Protein AF-A0A7C4HIZ5-F1 (afdb_monomer_lite)

Structure (mmCIF, N/CA/C/O backbone):
data_AF-A0A7C4HIZ5-F1
#
_entry.id   AF-A0A7C4HIZ5-F1
#
loop_
_atom_site.group_PDB
_atom_site.id
_atom_sit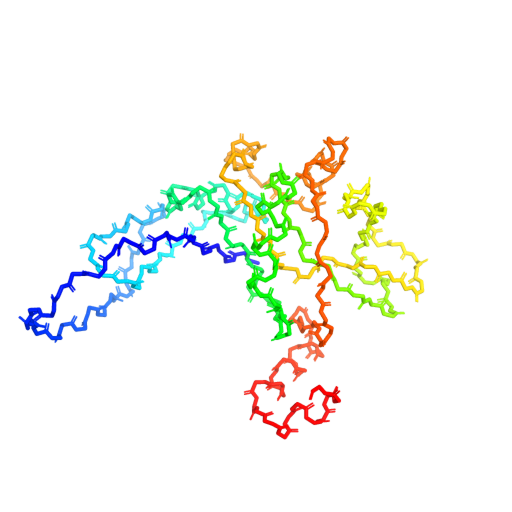e.type_symbol
_atom_site.label_atom_id
_atom_site.label_alt_id
_atom_site.label_comp_id
_atom_site.label_asym_id
_atom_site.label_entity_id
_atom_site.label_seq_id
_atom_site.pdbx_PDB_ins_code
_atom_site.Cartn_x
_atom_site.Cartn_y
_atom_site.Cartn_z
_atom_site.occupancy
_atom_site.B_iso_or_equiv
_atom_site.auth_seq_id
_atom_site.auth_comp_id
_atom_site.auth_asym_id
_atom_site.auth_atom_id
_atom_site.pdbx_PDB_model_num
ATOM 1 N N . MET A 1 1 ? -3.623 10.819 -6.300 1.00 47.03 1 MET A N 1
ATOM 2 C CA . MET A 1 1 ? -5.052 10.409 -6.350 1.00 47.03 1 MET A CA 1
ATOM 3 C C . MET A 1 1 ? -5.095 8.901 -6.139 1.00 47.03 1 MET A C 1
ATOM 5 O O . MET A 1 1 ? -4.314 8.228 -6.793 1.00 47.03 1 MET A O 1
ATOM 9 N N . ALA A 1 2 ? -5.915 8.366 -5.230 1.00 57.19 2 ALA A N 1
ATOM 10 C CA . ALA A 1 2 ? -6.005 6.917 -4.998 1.00 57.19 2 ALA A CA 1
ATOM 11 C C . ALA A 1 2 ? -7.229 6.327 -5.720 1.00 57.19 2 ALA A C 1
ATOM 13 O O . ALA A 1 2 ? -8.313 6.904 -5.679 1.00 57.19 2 ALA A O 1
ATOM 14 N N . VAL A 1 3 ? -7.057 5.180 -6.368 1.00 57.66 3 VAL A N 1
ATOM 15 C CA . VAL A 1 3 ? -8.125 4.357 -6.942 1.00 57.66 3 VAL A CA 1
ATOM 16 C C . VAL A 1 3 ? -8.394 3.205 -5.977 1.00 57.66 3 VAL A C 1
ATOM 18 O O . VAL A 1 3 ? -7.497 2.438 -5.642 1.00 57.66 3 VAL A O 1
ATOM 21 N N . ALA A 1 4 ? -9.634 3.059 -5.521 1.00 58.75 4 ALA A N 1
ATOM 22 C CA . ALA A 1 4 ? -10.037 1.948 -4.665 1.00 58.75 4 ALA A CA 1
ATOM 23 C C . ALA A 1 4 ? -10.965 1.002 -5.432 1.00 58.75 4 ALA A C 1
ATOM 25 O O . ALA A 1 4 ? -12.017 1.412 -5.921 1.00 58.75 4 ALA A O 1
ATOM 26 N N . LEU A 1 5 ? -10.582 -0.270 -5.512 1.00 59.88 5 LEU A N 1
ATOM 27 C CA . LEU A 1 5 ? -11.356 -1.347 -6.107 1.00 59.88 5 LEU A CA 1
ATOM 28 C C . LEU A 1 5 ? -11.908 -2.263 -5.007 1.00 59.88 5 LEU A C 1
ATOM 30 O O . LEU A 1 5 ? -11.174 -2.824 -4.189 1.00 59.88 5 LEU A O 1
ATOM 34 N N . ALA A 1 6 ? -13.227 -2.445 -4.999 1.00 60.00 6 ALA A N 1
ATOM 35 C CA . ALA A 1 6 ? -13.893 -3.358 -4.080 1.00 60.00 6 ALA A CA 1
ATOM 36 C C . ALA A 1 6 ? -13.726 -4.816 -4.542 1.00 60.00 6 ALA A C 1
ATOM 38 O O . ALA A 1 6 ? -14.132 -5.176 -5.647 1.00 60.00 6 ALA A O 1
ATOM 39 N N . LEU A 1 7 ? -13.174 -5.683 -3.685 1.00 57.25 7 LEU A N 1
ATOM 40 C CA . LEU A 1 7 ? -13.027 -7.107 -3.992 1.00 57.25 7 LEU A CA 1
ATOM 41 C C . LEU A 1 7 ? -14.309 -7.861 -3.611 1.00 57.25 7 LEU A C 1
ATOM 43 O O . LEU A 1 7 ? -14.514 -8.237 -2.456 1.00 57.25 7 LEU A O 1
ATOM 47 N N . ALA A 1 8 ? -15.189 -8.099 -4.583 1.00 49.41 8 ALA A N 1
ATOM 48 C CA . ALA A 1 8 ? -16.376 -8.928 -4.383 1.00 49.41 8 ALA A CA 1
ATOM 49 C C . ALA A 1 8 ? -16.047 -10.424 -4.538 1.00 49.41 8 ALA A C 1
ATOM 51 O O . ALA A 1 8 ? -15.333 -10.835 -5.453 1.00 49.41 8 ALA A O 1
ATOM 52 N N . ARG A 1 9 ? -16.614 -11.277 -3.674 1.00 43.22 9 ARG A N 1
ATOM 53 C CA . ARG A 1 9 ? -16.639 -12.728 -3.923 1.00 43.22 9 ARG A CA 1
ATOM 54 C C . ARG A 1 9 ? -17.641 -12.993 -5.047 1.00 43.22 9 ARG A C 1
ATOM 56 O O . ARG A 1 9 ? -18.800 -12.599 -4.916 1.00 43.22 9 ARG A O 1
ATOM 63 N N . ARG A 1 10 ? -17.237 -13.686 -6.119 1.00 38.16 10 ARG A N 1
ATOM 64 C CA . ARG A 1 10 ? -18.205 -14.224 -7.089 1.00 38.16 10 ARG A CA 1
ATOM 65 C C . ARG A 1 10 ? -19.180 -15.133 -6.333 1.00 38.16 10 ARG A C 1
ATOM 67 O O . ARG A 1 10 ? -18.756 -16.118 -5.731 1.00 38.16 10 ARG A O 1
ATOM 74 N N . ARG A 1 11 ? -20.473 -14.798 -6.339 1.00 36.00 11 ARG A N 1
ATOM 75 C CA . ARG A 1 11 ? -21.526 -15.778 -6.036 1.00 36.00 11 ARG A CA 1
ATOM 76 C C . ARG A 1 11 ? -21.577 -16.769 -7.207 1.00 36.00 11 ARG A C 1
ATOM 78 O O . ARG A 1 11 ? -21.273 -16.384 -8.334 1.00 36.00 11 ARG A O 1
ATOM 85 N N . GLY A 1 12 ? -21.848 -18.041 -6.909 1.00 35.19 12 GLY A N 1
ATOM 86 C CA . GLY A 1 12 ? -21.779 -19.155 -7.862 1.00 35.19 12 GLY A CA 1
ATOM 87 C C . GLY A 1 12 ? -22.501 -18.880 -9.184 1.00 35.19 12 GLY A C 1
ATOM 88 O O . GLY A 1 12 ? -23.487 -18.148 -9.222 1.00 35.19 12 GLY A O 1
ATOM 89 N N . ALA A 1 13 ? -21.964 -19.456 -10.261 1.00 32.41 13 ALA A N 1
ATOM 90 C CA . ALA A 1 13 ? -22.442 -19.281 -11.626 1.00 32.41 13 ALA A CA 1
ATOM 91 C C . ALA A 1 13 ? -23.943 -19.596 -11.755 1.00 32.41 13 ALA A C 1
ATOM 93 O O . ALA A 1 13 ? -24.379 -20.702 -11.439 1.00 32.41 13 ALA A O 1
ATOM 94 N N . VAL A 1 14 ? -24.712 -18.629 -12.254 1.00 35.84 14 VAL A N 1
ATOM 95 C CA . VAL A 1 14 ? -26.056 -18.856 -12.795 1.00 35.84 14 VAL A CA 1
ATOM 96 C C . VAL A 1 14 ? -25.898 -19.183 -14.283 1.00 35.84 14 VAL A C 1
ATOM 98 O O . VAL A 1 14 ? -25.113 -18.543 -14.983 1.00 35.84 14 VAL A O 1
ATOM 101 N N . ALA A 1 15 ? -26.588 -20.234 -14.732 1.00 29.98 15 ALA A N 1
ATOM 102 C CA . ALA A 1 15 ? -26.565 -20.761 -16.097 1.00 29.98 15 ALA A CA 1
ATOM 103 C C . ALA A 1 15 ? -26.972 -19.707 -17.156 1.00 29.98 15 ALA A C 1
ATOM 105 O O . ALA A 1 15 ? -27.705 -18.771 -16.831 1.00 29.98 15 ALA A O 1
ATOM 106 N N . PRO A 1 16 ? -26.532 -19.842 -18.425 1.00 34.16 16 PRO A N 1
ATOM 107 C CA . PRO A 1 16 ? -26.701 -18.796 -19.425 1.00 34.16 16 PRO A CA 1
ATOM 108 C C . PRO A 1 16 ? -28.144 -18.773 -19.947 1.00 34.16 16 PRO A C 1
ATOM 110 O O . PRO A 1 16 ? -28.568 -19.664 -20.679 1.00 34.16 16 PRO A O 1
ATOM 113 N N . GLY A 1 17 ? -28.895 -17.734 -19.582 1.00 29.11 17 GLY A N 1
ATOM 114 C CA . GLY A 1 17 ? -30.140 -17.338 -20.240 1.00 29.11 17 GLY A CA 1
ATOM 115 C C . GLY A 1 17 ? -29.882 -16.098 -21.090 1.00 29.11 17 GLY A C 1
ATOM 116 O O . GLY A 1 17 ? -29.389 -15.097 -20.578 1.00 29.11 17 GLY A O 1
ATOM 117 N N . GLY A 1 18 ? -30.153 -16.188 -22.393 1.00 34.91 18 GLY A N 1
ATOM 118 C CA . GLY A 1 18 ? -29.888 -15.127 -23.364 1.00 34.91 18 GLY A CA 1
ATOM 119 C C . GLY A 1 18 ? -30.609 -13.814 -23.048 1.00 34.91 18 GLY A C 1
ATOM 120 O O . GLY A 1 18 ? -31.773 -13.804 -22.660 1.00 34.91 18 GLY A O 1
ATOM 121 N N . GLY A 1 19 ? -29.912 -12.698 -23.259 1.00 27.56 19 GLY A N 1
ATOM 122 C CA . GLY A 1 19 ? -30.458 -11.357 -23.089 1.00 27.56 19 GLY A CA 1
ATOM 123 C C . GLY A 1 19 ? -29.526 -10.310 -23.686 1.00 27.56 19 GLY A C 1
ATOM 124 O O . GLY A 1 19 ? -28.325 -10.324 -23.457 1.00 27.56 19 GLY A O 1
ATOM 125 N N . THR A 1 20 ? -30.093 -9.450 -24.516 1.00 29.44 20 THR A N 1
ATOM 126 C CA . THR A 1 20 ? -29.465 -8.480 -25.419 1.00 29.44 20 THR A CA 1
ATOM 127 C C . THR A 1 20 ? -28.464 -7.513 -24.771 1.00 29.44 20 THR A C 1
ATOM 129 O O . THR A 1 20 ? -28.768 -6.849 -23.784 1.00 29.44 20 THR A O 1
ATOM 132 N N . SER A 1 21 ? -27.307 -7.366 -25.425 1.00 30.47 21 SER A N 1
ATOM 133 C CA . SER A 1 21 ? -26.274 -6.348 -25.191 1.00 30.47 21 SER A CA 1
ATOM 134 C C . SER A 1 21 ? -26.835 -4.926 -25.346 1.00 30.47 21 SER A C 1
ATOM 136 O O . SER A 1 21 ? -27.093 -4.463 -26.457 1.00 30.47 21 SER A O 1
ATOM 138 N N . GLY A 1 22 ? -27.015 -4.230 -24.223 1.00 26.77 22 GLY A N 1
ATOM 139 C CA . GLY A 1 22 ? -27.253 -2.790 -24.166 1.00 26.77 22 GLY A CA 1
ATOM 140 C C . GLY A 1 22 ? -26.050 -2.102 -23.527 1.00 26.77 22 GLY A C 1
ATOM 141 O O . GLY A 1 22 ? -25.892 -2.126 -22.311 1.00 26.77 22 GLY A O 1
ATOM 142 N N . ARG A 1 23 ? -25.178 -1.492 -24.338 1.00 28.52 23 ARG A N 1
ATOM 143 C CA . ARG A 1 23 ? -24.059 -0.667 -23.854 1.00 28.52 23 ARG A CA 1
ATOM 144 C C . ARG A 1 23 ? -24.620 0.604 -23.204 1.00 28.52 23 ARG A C 1
ATOM 146 O O . ARG A 1 23 ? -25.009 1.536 -23.904 1.00 28.52 23 ARG A O 1
ATOM 153 N N . ALA A 1 24 ? -24.647 0.661 -21.876 1.00 29.78 24 ALA A N 1
ATOM 154 C CA . ALA A 1 24 ? -24.943 1.891 -21.149 1.00 29.78 24 ALA A CA 1
ATOM 155 C C . ALA A 1 24 ? -23.695 2.790 -21.123 1.00 29.78 24 ALA A C 1
ATOM 157 O O . ALA A 1 24 ? -22.841 2.686 -20.248 1.00 29.78 24 ALA A O 1
ATOM 158 N N . THR A 1 25 ? -23.568 3.681 -22.105 1.00 28.09 25 THR A N 1
ATOM 159 C CA . THR A 1 25 ? -22.633 4.810 -22.031 1.00 28.09 25 THR A CA 1
ATOM 160 C C . THR A 1 25 ? -23.254 5.899 -21.159 1.00 28.09 25 THR A C 1
ATOM 162 O O . THR A 1 25 ? -24.161 6.604 -21.607 1.00 28.09 25 THR A O 1
ATOM 165 N N . ALA A 1 26 ? -22.793 6.055 -19.917 1.00 34.22 26 ALA A N 1
ATOM 166 C CA . ALA A 1 26 ? -23.163 7.207 -19.101 1.00 34.22 26 ALA A CA 1
ATOM 167 C C . ALA A 1 26 ? -22.501 8.470 -19.686 1.00 34.22 26 ALA A C 1
ATOM 169 O O . ALA A 1 26 ? -21.277 8.600 -19.688 1.00 34.22 26 ALA A O 1
ATOM 170 N N . ARG A 1 27 ? -23.308 9.392 -20.233 1.00 25.44 27 ARG A N 1
ATOM 171 C CA . ARG A 1 27 ? -22.841 10.713 -20.681 1.00 25.44 27 ARG A CA 1
ATOM 172 C C . ARG A 1 27 ? -22.456 11.567 -19.471 1.00 25.44 27 ARG A C 1
ATOM 174 O O . ARG A 1 27 ? -23.250 11.746 -18.553 1.00 25.44 27 ARG A O 1
ATOM 181 N N . LEU A 1 28 ? -21.255 12.138 -19.525 1.00 36.38 28 LEU A N 1
ATOM 182 C CA . LEU A 1 28 ? -20.744 13.141 -18.595 1.00 36.38 28 LEU A CA 1
ATOM 183 C C . LEU A 1 28 ? -21.366 14.509 -18.911 1.00 36.38 28 LEU A C 1
ATOM 185 O O . LEU A 1 28 ? -20.897 15.216 -19.798 1.00 36.38 28 LEU A O 1
ATOM 189 N N . ALA A 1 29 ? -22.414 14.892 -18.186 1.00 25.70 29 ALA A N 1
ATOM 190 C CA . ALA A 1 29 ? -22.822 16.290 -18.068 1.00 25.70 29 ALA A CA 1
ATOM 191 C C . ALA A 1 29 ? -23.492 16.517 -16.702 1.00 25.70 29 ALA A C 1
ATOM 193 O O . ALA A 1 29 ? -24.594 16.035 -16.462 1.00 25.70 29 ALA A O 1
ATOM 194 N N . GLY A 1 30 ? -22.814 17.248 -15.808 1.00 32.59 30 GLY A N 1
ATOM 195 C CA . GLY A 1 30 ? -23.428 17.823 -14.602 1.00 32.59 30 GLY A CA 1
ATOM 196 C C . GLY A 1 30 ? -23.543 16.919 -13.367 1.00 32.59 30 GLY A C 1
ATOM 197 O O . GLY A 1 30 ? -24.557 16.981 -12.673 1.00 32.59 30 GLY A O 1
ATOM 198 N N . ALA A 1 31 ? -22.532 16.100 -13.053 1.00 38.00 31 ALA A N 1
ATOM 199 C CA . ALA A 1 31 ? -22.524 15.343 -11.798 1.00 38.00 31 ALA A CA 1
ATOM 200 C C . ALA A 1 31 ? -22.497 16.297 -10.584 1.00 38.00 31 ALA A C 1
ATOM 202 O O . ALA A 1 31 ? -21.564 17.084 -10.425 1.00 38.00 31 ALA A O 1
ATOM 203 N N . LYS A 1 32 ? -23.529 16.234 -9.730 1.00 30.97 32 LYS A N 1
ATOM 204 C CA . LYS A 1 32 ? -23.528 16.911 -8.423 1.00 30.97 32 LYS A CA 1
ATOM 205 C C . LYS A 1 32 ? -22.396 16.340 -7.554 1.00 30.97 32 LYS A C 1
ATOM 207 O O . LYS A 1 32 ? -22.181 15.129 -7.600 1.00 30.97 32 LYS A O 1
ATOM 212 N N . PRO A 1 33 ? -21.712 17.160 -6.736 1.00 38.19 33 PRO A N 1
ATOM 213 C CA . PRO A 1 33 ? -20.734 16.655 -5.780 1.00 38.19 33 PRO A CA 1
ATOM 214 C C . PRO A 1 33 ? -21.422 15.705 -4.790 1.00 38.19 33 PRO A C 1
ATOM 216 O O . PRO A 1 33 ? -22.399 16.069 -4.137 1.00 38.19 33 PRO A O 1
ATOM 219 N N . GLY A 1 34 ? -20.927 14.472 -4.720 1.00 46.03 34 GLY A N 1
ATOM 220 C CA . GLY A 1 34 ? -21.432 13.419 -3.844 1.00 46.03 34 GLY A CA 1
ATOM 221 C C . GLY A 1 34 ? -21.022 12.026 -4.336 1.00 46.03 34 GLY A C 1
ATOM 222 O O . GLY A 1 34 ? -20.712 11.864 -5.518 1.00 46.03 34 GLY A O 1
ATOM 223 N N . PRO A 1 35 ? -21.008 11.008 -3.459 1.00 46.38 35 PRO A N 1
ATOM 224 C CA . PRO A 1 35 ? -20.815 9.625 -3.880 1.00 46.38 35 PRO A CA 1
ATOM 225 C C . PRO A 1 35 ? -22.006 9.201 -4.751 1.00 46.38 35 PRO A C 1
ATOM 227 O O . PRO A 1 35 ? -23.121 9.028 -4.257 1.00 46.38 35 PRO A O 1
ATOM 230 N N . ALA A 1 36 ? -21.799 9.072 -6.062 1.00 48.25 36 ALA A N 1
ATOM 231 C CA . ALA A 1 36 ? -22.826 8.536 -6.946 1.00 48.25 36 ALA A CA 1
ATOM 232 C C . ALA A 1 36 ? -23.029 7.044 -6.628 1.00 48.25 36 ALA A C 1
ATOM 234 O O . ALA A 1 36 ? -22.080 6.255 -6.640 1.00 48.25 36 ALA A O 1
ATOM 235 N N . ALA A 1 37 ? -24.267 6.668 -6.301 1.00 46.41 37 ALA A N 1
ATOM 236 C CA . ALA A 1 37 ? -24.625 5.290 -5.991 1.00 46.41 37 ALA A CA 1
ATOM 237 C C . ALA A 1 37 ? -24.526 4.397 -7.237 1.00 46.41 37 ALA A C 1
ATOM 239 O O . ALA A 1 37 ? -24.871 4.799 -8.349 1.00 46.41 37 ALA A O 1
ATOM 240 N N . VAL A 1 38 ? -24.072 3.163 -7.025 1.00 45.47 38 VAL A N 1
ATOM 241 C CA . VAL A 1 38 ? -23.940 2.137 -8.062 1.00 45.47 38 VAL A CA 1
ATOM 242 C C . VAL A 1 38 ? -25.311 1.508 -8.317 1.00 45.47 38 VAL A C 1
ATOM 244 O O . VAL A 1 38 ? -25.907 0.954 -7.395 1.00 45.47 38 VAL A O 1
ATOM 247 N N . ALA A 1 39 ? -25.814 1.593 -9.552 1.00 38.22 39 ALA A N 1
ATOM 248 C CA . ALA A 1 39 ? -27.026 0.887 -9.972 1.00 38.22 39 ALA A CA 1
ATOM 249 C C . ALA A 1 39 ? -26.781 -0.634 -10.063 1.00 38.22 39 ALA A C 1
ATOM 251 O O . ALA A 1 39 ? -25.669 -1.078 -10.351 1.00 38.22 39 ALA A O 1
ATOM 252 N N . ASP A 1 40 ? -27.815 -1.433 -9.789 1.00 36.72 40 ASP A N 1
ATOM 253 C CA . ASP A 1 40 ? -27.717 -2.892 -9.690 1.00 36.72 40 ASP A CA 1
ATOM 254 C C . ASP A 1 40 ? -27.723 -3.561 -11.083 1.00 36.72 40 ASP A C 1
ATOM 256 O O . ASP A 1 40 ? -28.706 -3.460 -11.815 1.00 36.72 40 ASP A O 1
ATOM 260 N N . GLY A 1 41 ? -26.617 -4.227 -11.453 1.00 38.31 41 GLY A N 1
ATOM 261 C CA . GLY A 1 41 ? -26.488 -5.043 -12.673 1.00 38.31 41 GLY A CA 1
ATOM 262 C C . GLY A 1 41 ? -25.030 -5.369 -13.060 1.00 38.31 41 GLY A C 1
ATOM 263 O O . GLY A 1 41 ? -24.225 -4.458 -13.187 1.00 38.31 41 GLY A O 1
ATOM 264 N N . ASP A 1 42 ? -24.725 -6.667 -13.212 1.00 43.41 42 ASP A N 1
ATOM 265 C CA . ASP A 1 42 ? -23.517 -7.339 -13.756 1.00 43.41 42 ASP A CA 1
ATOM 266 C C . ASP A 1 42 ? -22.079 -6.919 -13.340 1.00 43.41 42 ASP A C 1
ATOM 268 O O . ASP A 1 42 ? -21.841 -5.962 -12.610 1.00 43.41 42 ASP A O 1
ATOM 272 N N . ALA A 1 43 ? -21.108 -7.777 -13.689 1.00 48.53 43 ALA A N 1
ATOM 273 C CA . ALA A 1 43 ? -19.801 -7.976 -13.038 1.00 48.53 43 ALA A CA 1
ATOM 274 C C . ALA A 1 43 ? -18.762 -6.833 -13.118 1.00 48.53 43 ALA A C 1
ATOM 276 O O . ALA A 1 43 ? -17.760 -6.912 -12.409 1.00 48.53 43 ALA A O 1
ATOM 277 N N . ASP A 1 44 ? -19.002 -5.774 -13.894 1.00 59.59 44 ASP A N 1
ATOM 278 C CA . ASP A 1 44 ? -18.113 -4.609 -14.014 1.00 59.59 44 ASP A CA 1
ATOM 279 C C . ASP A 1 44 ? -18.786 -3.359 -13.432 1.00 59.59 44 ASP A C 1
ATOM 281 O O . ASP A 1 44 ? -19.347 -2.517 -14.134 1.00 59.59 44 ASP A O 1
ATOM 285 N N . ARG A 1 45 ? -18.745 -3.243 -12.101 1.00 71.50 45 ARG A N 1
ATOM 286 C CA . ARG A 1 45 ? -19.245 -2.071 -11.371 1.00 71.50 45 ARG A CA 1
ATOM 287 C C . ARG A 1 45 ? -18.120 -1.052 -11.199 1.00 71.50 45 ARG A C 1
ATOM 289 O O . ARG A 1 45 ? -17.284 -1.206 -10.312 1.00 71.50 45 ARG A O 1
ATOM 296 N N . SER A 1 46 ? -18.115 0.004 -12.009 1.00 75.25 46 SER A N 1
ATOM 297 C CA . SER A 1 46 ? -17.241 1.168 -11.812 1.00 75.25 46 SER A CA 1
ATOM 298 C C . SER A 1 46 ? -18.032 2.349 -11.256 1.00 75.25 46 SER A C 1
ATOM 300 O O . SER A 1 46 ? -19.084 2.693 -11.795 1.00 75.25 46 SER A O 1
ATOM 302 N N . ALA A 1 47 ? -17.510 3.002 -10.221 1.00 81.12 47 ALA A N 1
ATOM 303 C CA . ALA A 1 47 ? -18.061 4.237 -9.675 1.00 81.12 47 ALA A CA 1
ATOM 304 C C . ALA A 1 47 ? -16.992 5.327 -9.683 1.00 81.12 47 ALA A C 1
ATOM 306 O O . ALA A 1 47 ? -15.818 5.047 -9.438 1.00 81.12 47 ALA A O 1
ATOM 307 N N . LEU A 1 48 ? -17.409 6.568 -9.926 1.00 83.38 48 LEU A N 1
ATOM 308 C CA . LEU A 1 48 ? -16.557 7.738 -9.765 1.00 83.38 48 LEU A CA 1
ATOM 309 C C . LEU A 1 48 ? -16.986 8.489 -8.505 1.00 83.38 48 LEU A C 1
ATOM 311 O O . LEU A 1 48 ? -18.148 8.869 -8.365 1.00 83.38 48 LEU A O 1
ATOM 315 N N . SER A 1 49 ? -16.032 8.714 -7.607 1.00 86.62 49 SER A N 1
ATOM 316 C CA . SER A 1 49 ? -16.209 9.531 -6.411 1.00 86.62 49 SER A CA 1
ATOM 317 C C . SER A 1 49 ? -15.350 10.779 -6.555 1.00 86.62 49 SER A C 1
ATOM 319 O O . SER A 1 49 ? -14.126 10.684 -6.564 1.00 86.62 49 SER A O 1
ATOM 321 N N . VAL A 1 50 ? -15.989 11.940 -6.695 1.00 88.69 50 VAL A N 1
ATOM 322 C CA . VAL A 1 50 ? -15.298 13.226 -6.845 1.00 88.69 50 VAL A CA 1
ATOM 323 C C . VAL A 1 50 ? -15.273 13.930 -5.497 1.00 88.69 50 VAL A C 1
ATOM 325 O O . VAL A 1 50 ? -16.325 14.266 -4.951 1.00 88.69 50 VAL A O 1
ATOM 328 N N . GLU A 1 51 ? -14.076 14.137 -4.957 1.00 86.38 51 GLU A N 1
ATOM 329 C CA . GLU A 1 51 ? -13.894 14.874 -3.708 1.00 86.38 51 GLU A CA 1
ATOM 330 C C . GLU A 1 51 ? -14.274 16.359 -3.898 1.00 86.38 51 GLU A C 1
ATOM 332 O O . GLU A 1 51 ? -13.947 16.948 -4.931 1.00 86.38 51 GLU A O 1
ATOM 337 N N . PRO A 1 52 ? -14.950 16.996 -2.923 1.00 89.25 52 PRO A N 1
ATOM 338 C CA . PRO A 1 52 ? -15.354 18.405 -3.024 1.00 89.25 52 PRO A CA 1
ATOM 339 C C . PRO A 1 52 ? -14.176 19.387 -2.892 1.00 89.25 52 PRO A C 1
ATOM 341 O O . PRO A 1 52 ? -14.281 20.549 -3.277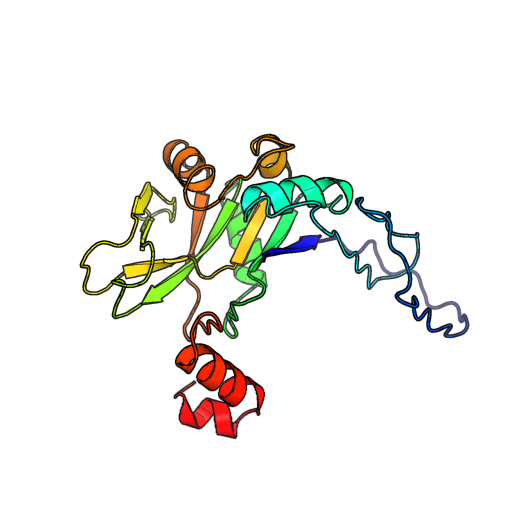 1.00 89.25 52 PRO A O 1
ATOM 344 N N . SER A 1 53 ? -13.068 18.926 -2.321 1.00 91.69 53 SER A N 1
ATOM 345 C CA . SER A 1 53 ? -11.790 19.618 -2.165 1.00 91.69 53 SER A CA 1
ATOM 346 C C . SER A 1 53 ? -10.689 18.556 -2.033 1.00 91.69 53 SER A C 1
ATOM 348 O O . SER A 1 53 ? -11.020 17.384 -1.875 1.00 91.69 53 SER A O 1
ATOM 350 N N . PRO A 1 54 ? -9.391 18.899 -2.096 1.00 91.19 54 PRO A N 1
ATOM 351 C CA . PRO A 1 54 ? -8.328 17.918 -1.877 1.00 91.19 54 PRO A CA 1
ATOM 352 C C . PRO A 1 54 ? -8.364 17.361 -0.440 1.00 91.19 54 PRO A C 1
ATOM 354 O O . PRO A 1 54 ? -7.890 18.012 0.491 1.00 91.19 54 PRO A O 1
ATOM 357 N N . LEU A 1 55 ? -8.910 16.155 -0.243 1.00 93.94 55 LEU A N 1
ATOM 358 C CA . LEU A 1 55 ? -9.023 15.512 1.073 1.00 93.94 55 LEU A CA 1
ATOM 359 C C . LEU A 1 55 ? -7.810 14.626 1.410 1.00 93.94 55 LEU A C 1
ATOM 361 O O . LEU A 1 55 ? -7.773 13.995 2.466 1.00 93.94 55 LEU A O 1
ATOM 365 N N . GLY A 1 56 ? -6.795 14.583 0.549 1.00 91.44 56 GLY A N 1
ATOM 366 C CA . GLY A 1 56 ? -5.612 13.744 0.743 1.00 91.44 56 GLY A CA 1
ATOM 367 C C . GLY A 1 56 ? -5.890 12.251 0.531 1.00 91.44 56 GLY A C 1
ATOM 368 O O . GLY A 1 56 ? -7.017 11.829 0.277 1.00 91.44 56 GLY A O 1
ATOM 369 N N . THR A 1 57 ? -4.841 11.430 0.617 1.00 91.69 57 THR A N 1
ATOM 370 C CA . THR A 1 57 ? -4.902 9.988 0.302 1.00 91.69 57 THR A CA 1
ATOM 371 C C . THR A 1 57 ? -5.864 9.220 1.211 1.00 91.69 57 THR A C 1
ATOM 373 O O . THR A 1 57 ? -6.581 8.335 0.747 1.00 91.69 57 THR A O 1
ATOM 376 N N . GLY A 1 58 ? -5.930 9.580 2.494 1.00 93.81 58 GLY A N 1
ATOM 377 C CA . GLY A 1 58 ? -6.834 8.965 3.463 1.00 93.81 58 GLY A CA 1
ATOM 378 C C . GLY A 1 58 ? -8.238 9.552 3.398 1.00 93.81 58 GLY A C 1
ATOM 379 O O . GLY A 1 58 ? -9.216 8.805 3.380 1.00 93.81 58 GLY A O 1
ATOM 380 N N . GLY A 1 59 ? -8.353 10.880 3.329 1.00 94.44 59 GLY A N 1
ATOM 381 C CA . GLY A 1 59 ? -9.653 11.550 3.331 1.00 94.44 59 GLY A CA 1
ATOM 382 C C . GLY A 1 59 ? -10.465 11.241 2.074 1.00 94.44 59 GLY A C 1
ATOM 383 O O . GLY A 1 59 ? -11.660 10.969 2.182 1.00 94.44 59 GLY A O 1
ATOM 384 N N . GLY A 1 60 ? -9.816 11.162 0.907 1.00 92.62 60 GLY A N 1
ATOM 385 C CA . GLY A 1 60 ? -10.443 10.718 -0.339 1.00 92.62 60 GLY A CA 1
ATOM 386 C C . GLY A 1 60 ? -10.961 9.282 -0.265 1.00 92.62 60 GLY A C 1
ATOM 387 O O . GLY A 1 60 ? -12.104 8.999 -0.630 1.00 92.62 60 GLY A O 1
ATOM 388 N N . LEU A 1 61 ? -10.167 8.375 0.314 1.00 92.69 61 LEU A N 1
ATOM 389 C CA . LEU A 1 61 ? -10.572 6.989 0.541 1.00 92.69 61 LEU A CA 1
ATOM 390 C C . LEU A 1 61 ? -11.761 6.888 1.522 1.00 92.69 61 LEU A C 1
ATOM 392 O O . LEU A 1 61 ? -12.702 6.132 1.271 1.00 92.69 61 LEU A O 1
ATOM 396 N N . LYS A 1 62 ? -11.769 7.678 2.607 1.00 94.06 62 LYS A N 1
ATOM 397 C CA . LYS A 1 62 ? -12.910 7.767 3.539 1.00 94.06 62 LYS A CA 1
ATOM 398 C C . LYS A 1 62 ? -14.151 8.345 2.864 1.00 94.06 62 LYS A C 1
ATOM 400 O O . LYS A 1 62 ? -15.250 7.857 3.109 1.00 94.06 62 LYS A O 1
ATOM 405 N N . PHE A 1 63 ? -13.991 9.346 2.004 1.00 92.75 63 PHE A N 1
ATOM 406 C CA . PHE A 1 63 ? -15.090 9.935 1.243 1.00 92.75 63 PHE A CA 1
ATOM 407 C C . PHE A 1 63 ? -15.718 8.914 0.280 1.00 92.75 63 PHE A C 1
ATOM 409 O O . PHE A 1 63 ? -16.939 8.766 0.237 1.00 92.75 63 PHE A O 1
ATOM 416 N N . ALA A 1 64 ? -14.887 8.123 -0.403 1.00 90.88 64 ALA A N 1
ATOM 417 C CA . ALA A 1 64 ? -15.333 7.053 -1.294 1.00 90.88 64 ALA A CA 1
ATOM 418 C C . ALA A 1 64 ? -15.917 5.828 -0.560 1.00 90.88 64 ALA A C 1
ATOM 420 O O . ALA A 1 64 ? -16.546 4.978 -1.193 1.00 90.88 64 ALA A O 1
ATOM 421 N N . ALA A 1 65 ? -15.757 5.718 0.766 1.00 89.06 65 ALA A N 1
ATOM 422 C CA . ALA A 1 65 ? -16.176 4.554 1.553 1.00 89.06 65 ALA A CA 1
ATOM 423 C C . ALA A 1 65 ? -17.660 4.190 1.375 1.00 89.06 65 ALA A C 1
ATOM 425 O O . ALA A 1 65 ? -18.012 3.010 1.448 1.00 89.06 65 ALA A O 1
ATOM 426 N N . ALA A 1 66 ? -18.533 5.168 1.114 1.00 83.81 66 ALA A N 1
ATOM 427 C CA . ALA A 1 66 ? -19.955 4.931 0.855 1.00 83.81 66 ALA A CA 1
ATOM 428 C C . ALA A 1 66 ? -20.202 4.065 -0.399 1.00 83.81 66 ALA A C 1
ATOM 430 O O . ALA A 1 66 ? -21.182 3.325 -0.454 1.00 83.81 66 ALA A O 1
ATOM 431 N N . CYS A 1 67 ? -19.292 4.102 -1.375 1.00 84.88 67 CYS A N 1
ATOM 432 C CA . CYS A 1 67 ? -19.381 3.359 -2.634 1.00 84.88 67 CYS A CA 1
ATOM 433 C C . CYS A 1 67 ? -18.662 1.998 -2.599 1.00 84.88 67 CYS A C 1
ATOM 435 O O . CYS A 1 67 ? -18.689 1.273 -3.591 1.00 84.88 67 CYS A O 1
ATOM 437 N N . LEU A 1 68 ? -18.000 1.640 -1.492 1.00 85.06 68 LEU A N 1
ATOM 438 C CA . LEU A 1 68 ? -17.060 0.512 -1.420 1.00 85.06 68 LEU A CA 1
ATOM 439 C C . LEU A 1 68 ? -17.541 -0.603 -0.472 1.00 85.06 68 LEU A C 1
ATOM 441 O O . LEU A 1 68 ? -16.887 -0.858 0.537 1.00 85.06 68 LEU A O 1
ATOM 445 N N . PRO A 1 69 ? -18.674 -1.283 -0.717 1.00 83.62 69 PRO A N 1
ATOM 446 C CA . PRO A 1 69 ? -19.342 -2.133 0.281 1.00 83.62 69 PRO A CA 1
ATOM 447 C C . PRO A 1 69 ? -18.567 -3.399 0.690 1.00 83.62 69 PRO A C 1
ATOM 449 O O . PRO A 1 69 ? -18.967 -4.076 1.635 1.00 83.62 69 PRO A O 1
ATOM 452 N N . ALA A 1 70 ? -17.484 -3.748 -0.008 1.00 89.31 70 ALA A N 1
ATOM 453 C CA . ALA A 1 70 ? -16.689 -4.930 0.307 1.00 89.31 70 ALA A CA 1
ATOM 454 C C . ALA A 1 70 ? -15.980 -4.811 1.669 1.00 89.31 70 ALA A C 1
ATOM 456 O O . ALA A 1 70 ? -15.641 -3.717 2.123 1.00 89.31 70 ALA A O 1
ATOM 457 N N . ALA A 1 71 ? -15.757 -5.966 2.304 1.00 91.31 71 ALA A N 1
ATOM 458 C CA . ALA A 1 71 ? -15.013 -6.062 3.558 1.00 91.31 71 ALA A CA 1
ATOM 459 C C . ALA A 1 71 ? -13.517 -5.795 3.345 1.00 91.31 71 ALA A C 1
ATOM 461 O O . ALA A 1 71 ? -12.948 -4.988 4.061 1.00 91.31 71 ALA A O 1
ATOM 462 N N . THR A 1 72 ? -12.923 -6.392 2.309 1.00 93.88 72 THR A N 1
ATOM 463 C CA . THR A 1 72 ? -11.528 -6.156 1.916 1.00 93.88 72 THR A CA 1
ATOM 464 C C . THR A 1 72 ? -11.490 -5.362 0.611 1.00 93.88 72 THR A C 1
ATOM 466 O O . THR A 1 72 ? -12.203 -5.678 -0.348 1.00 93.88 72 THR A O 1
ATOM 469 N N . LEU A 1 73 ? -10.639 -4.344 0.561 1.00 94.44 73 LEU A N 1
ATOM 470 C CA . LEU A 1 73 ? -10.482 -3.421 -0.557 1.00 94.44 73 LEU A CA 1
ATOM 471 C C . LEU A 1 73 ? -9.061 -3.515 -1.106 1.00 94.44 73 LEU A C 1
ATOM 473 O O . LEU A 1 73 ? -8.104 -3.509 -0.335 1.00 94.44 73 LEU A O 1
ATOM 477 N N . LEU A 1 74 ? -8.928 -3.562 -2.430 1.00 94.88 74 LEU A N 1
ATOM 478 C CA . LEU A 1 74 ? -7.662 -3.277 -3.095 1.00 94.88 74 LEU A CA 1
ATOM 479 C C . LEU A 1 74 ? -7.611 -1.775 -3.348 1.00 94.88 74 LEU A C 1
ATOM 481 O O . LEU A 1 74 ? -8.418 -1.243 -4.103 1.00 94.88 74 LEU A O 1
ATOM 485 N N . VAL A 1 75 ? -6.673 -1.091 -2.719 1.00 94.56 75 VAL A N 1
ATOM 486 C CA . VAL A 1 75 ? -6.416 0.327 -2.952 1.00 94.56 75 VAL A CA 1
ATOM 487 C C . VAL A 1 75 ? -5.117 0.429 -3.740 1.00 94.56 75 VAL A C 1
ATOM 489 O O . VAL A 1 75 ? -4.134 -0.222 -3.394 1.00 94.56 75 VAL A O 1
ATOM 492 N N . VAL A 1 76 ? -5.112 1.216 -4.807 1.00 93.75 76 VAL A N 1
ATOM 493 C CA . VAL A 1 76 ? -3.925 1.497 -5.614 1.00 93.75 76 VAL A CA 1
ATOM 494 C C . VAL A 1 76 ? -3.791 2.997 -5.827 1.00 93.75 76 VAL A C 1
ATOM 496 O O . VAL A 1 76 ? -4.782 3.712 -5.956 1.00 93.75 76 VAL A O 1
ATOM 499 N N . ASN A 1 77 ? -2.571 3.500 -5.864 1.00 91.56 77 ASN A N 1
ATOM 500 C CA . ASN A 1 77 ? -2.305 4.855 -6.312 1.00 91.56 77 ASN A CA 1
ATOM 501 C C . ASN A 1 77 ? -2.625 4.960 -7.814 1.00 91.56 77 ASN A C 1
ATOM 503 O O . ASN A 1 77 ? -2.426 4.013 -8.570 1.00 91.56 77 ASN A O 1
ATOM 507 N N . GLY A 1 78 ? -3.161 6.100 -8.250 1.00 90.06 78 GLY A N 1
ATOM 508 C CA . GLY A 1 78 ? -3.533 6.326 -9.651 1.00 90.06 78 GLY A CA 1
ATOM 509 C C . GLY A 1 78 ? -2.356 6.676 -10.567 1.00 90.06 78 GLY A C 1
ATOM 510 O O . GLY A 1 78 ? -2.521 6.695 -11.780 1.00 90.06 78 GLY A O 1
ATOM 511 N N . ASP A 1 79 ? -1.196 6.968 -9.990 1.00 89.88 79 ASP A N 1
ATOM 512 C CA . ASP A 1 79 ? 0.042 7.413 -10.637 1.00 89.88 79 ASP A CA 1
ATOM 513 C C . ASP A 1 79 ? 1.191 6.397 -10.508 1.00 89.88 79 ASP A C 1
ATOM 515 O O . ASP A 1 79 ? 2.294 6.639 -10.998 1.00 89.88 79 ASP A O 1
ATOM 519 N N . THR A 1 80 ? 0.937 5.240 -9.894 1.00 90.00 80 THR A N 1
ATOM 520 C CA . THR A 1 80 ? 1.935 4.186 -9.693 1.00 90.00 80 THR A CA 1
ATOM 521 C C . THR A 1 80 ? 1.506 2.899 -10.396 1.00 90.00 80 THR A C 1
ATOM 523 O O . THR A 1 80 ? 0.352 2.481 -10.302 1.00 90.00 80 THR A O 1
ATOM 526 N N . LEU A 1 81 ? 2.445 2.227 -11.064 1.00 91.88 81 LEU A N 1
ATOM 527 C CA . LEU A 1 81 ? 2.239 0.924 -11.687 1.00 91.88 81 LEU A CA 1
ATOM 528 C C . LEU A 1 81 ? 3.260 -0.089 -11.158 1.00 91.88 81 LEU A C 1
ATOM 530 O O . LEU A 1 81 ? 4.471 0.091 -11.272 1.00 91.88 81 LEU A O 1
ATOM 534 N N . ALA A 1 82 ? 2.739 -1.190 -10.618 1.00 93.06 82 ALA A N 1
ATOM 535 C CA . ALA A 1 82 ? 3.499 -2.334 -10.123 1.00 93.06 82 ALA A CA 1
ATOM 536 C C . ALA A 1 82 ? 3.234 -3.567 -11.012 1.00 93.06 82 ALA A C 1
ATOM 538 O O . ALA A 1 82 ? 2.430 -4.432 -10.652 1.00 93.06 82 ALA A O 1
ATOM 539 N N . PRO A 1 83 ? 3.859 -3.666 -12.199 1.00 91.69 83 PRO A N 1
ATOM 540 C CA . PRO A 1 83 ? 3.515 -4.677 -13.199 1.00 91.69 83 PRO A CA 1
ATOM 541 C C . PRO A 1 83 ? 3.782 -6.118 -12.756 1.00 91.69 83 PRO A C 1
ATOM 543 O O . PRO A 1 83 ? 3.124 -7.037 -13.239 1.00 91.69 83 PRO A O 1
ATOM 546 N N . ARG A 1 84 ? 4.735 -6.328 -11.840 1.00 92.69 84 ARG A N 1
ATOM 547 C CA . ARG A 1 84 ? 5.086 -7.654 -11.306 1.00 92.69 84 ARG A CA 1
ATOM 548 C C . ARG A 1 84 ? 4.407 -7.957 -9.966 1.00 92.69 84 ARG A C 1
ATOM 550 O O . ARG A 1 84 ? 4.841 -8.832 -9.221 1.00 92.69 84 ARG A O 1
ATOM 557 N N . LEU A 1 85 ? 3.322 -7.251 -9.639 1.00 94.69 85 LEU A N 1
ATOM 558 C CA . LEU A 1 85 ? 2.535 -7.534 -8.444 1.00 94.69 85 LEU A CA 1
ATOM 559 C C . LEU A 1 85 ? 1.863 -8.914 -8.532 1.00 94.69 85 LEU A C 1
ATOM 561 O O . LEU A 1 85 ? 0.908 -9.123 -9.282 1.00 94.69 85 LEU A O 1
ATOM 565 N N . ALA A 1 86 ? 2.275 -9.832 -7.661 1.00 95.75 86 ALA A N 1
ATOM 566 C CA . ALA A 1 86 ? 1.601 -11.111 -7.464 1.00 95.75 86 ALA A CA 1
ATOM 567 C C . ALA A 1 86 ? 0.329 -10.948 -6.604 1.00 95.75 86 ALA A C 1
ATOM 569 O O . ALA A 1 86 ? 0.310 -11.297 -5.422 1.00 95.75 86 ALA A O 1
ATOM 570 N N . PHE A 1 87 ? -0.758 -10.428 -7.187 1.00 94.81 87 PHE A N 1
ATOM 571 C CA . PHE A 1 87 ? -1.996 -10.110 -6.453 1.00 94.81 87 PHE A CA 1
ATOM 572 C C . PHE A 1 87 ? -2.563 -11.289 -5.641 1.00 94.81 87 PHE A C 1
ATOM 574 O O . PHE A 1 87 ? -2.965 -11.115 -4.492 1.00 94.81 87 PHE A O 1
ATOM 581 N N . ALA A 1 88 ? -2.5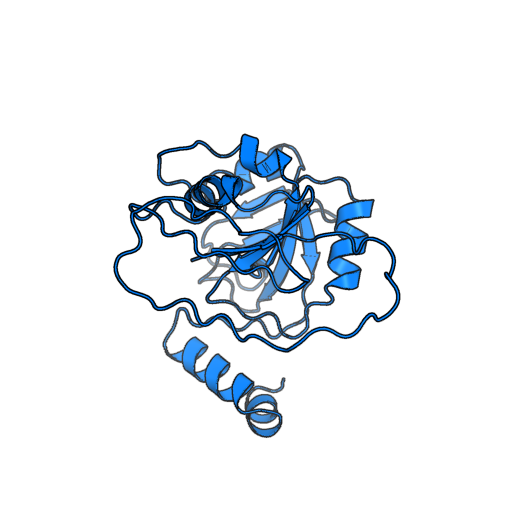68 -12.503 -6.202 1.00 95.94 88 ALA A N 1
ATOM 582 C CA . ALA A 1 88 ? -3.061 -13.686 -5.494 1.00 95.94 88 ALA A CA 1
ATOM 583 C C . ALA A 1 88 ? -2.245 -13.985 -4.222 1.00 95.94 88 ALA A C 1
ATOM 585 O O . ALA A 1 88 ? -2.820 -14.336 -3.190 1.00 95.94 88 ALA A O 1
ATOM 586 N N . ALA A 1 89 ? -0.924 -13.795 -4.279 1.00 97.31 89 ALA A N 1
ATOM 587 C CA . ALA A 1 89 ? -0.034 -13.969 -3.137 1.00 97.31 89 ALA A CA 1
ATOM 588 C C . ALA A 1 89 ? -0.217 -12.849 -2.103 1.00 97.31 89 ALA A C 1
ATOM 590 O O . ALA A 1 89 ? -0.303 -13.141 -0.912 1.00 97.31 89 ALA A O 1
ATOM 591 N N . LEU A 1 90 ? -0.372 -11.597 -2.549 1.00 97.44 90 LEU A N 1
ATOM 592 C CA . LEU A 1 90 ? -0.709 -10.465 -1.680 1.00 97.44 90 LEU A CA 1
ATOM 593 C C . LEU A 1 90 ? -2.015 -10.730 -0.911 1.00 97.44 90 LEU A C 1
ATOM 595 O O . LEU A 1 90 ? -2.067 -10.570 0.308 1.00 97.44 90 LEU A O 1
ATOM 599 N N . LEU A 1 91 ? -3.058 -11.201 -1.601 1.00 96.81 91 LEU A N 1
ATOM 600 C CA . LEU A 1 91 ? -4.348 -11.525 -0.990 1.00 96.81 91 LEU A CA 1
ATOM 601 C C . LEU A 1 91 ? -4.270 -12.697 -0.010 1.00 96.81 91 LEU A C 1
ATOM 603 O O . LEU A 1 91 ? -4.896 -12.648 1.051 1.00 96.81 91 LEU A O 1
ATOM 607 N N . ALA A 1 92 ? -3.514 -13.743 -0.348 1.00 97.00 92 ALA A N 1
ATOM 608 C CA . ALA A 1 92 ? -3.284 -14.867 0.551 1.00 97.00 92 ALA A CA 1
ATOM 609 C C . ALA A 1 92 ? -2.541 -14.422 1.822 1.00 97.00 92 ALA A C 1
ATOM 611 O O . ALA A 1 92 ? -2.978 -14.744 2.927 1.00 97.00 92 ALA A O 1
ATOM 612 N N . ALA A 1 93 ? -1.478 -13.626 1.672 1.00 96.94 93 ALA A N 1
ATOM 613 C CA . ALA A 1 93 ? -0.697 -13.093 2.783 1.00 96.94 93 ALA A CA 1
ATOM 614 C C . ALA A 1 93 ? -1.533 -12.181 3.694 1.00 96.94 93 ALA A C 1
ATOM 616 O O . ALA A 1 93 ? -1.493 -12.337 4.913 1.00 96.94 93 ALA A O 1
ATOM 617 N N . HIS A 1 94 ? -2.340 -11.284 3.118 1.00 97.50 94 HIS A N 1
ATOM 618 C CA . HIS A 1 94 ? -3.215 -10.388 3.878 1.00 97.50 94 HIS A CA 1
ATOM 619 C C . HIS A 1 94 ? -4.205 -11.164 4.756 1.00 97.50 94 HIS A C 1
ATOM 621 O O . HIS A 1 94 ? -4.298 -10.931 5.962 1.00 97.50 94 HIS A O 1
ATOM 627 N N . ARG A 1 95 ? -4.882 -12.160 4.171 1.00 95.50 95 ARG A N 1
ATOM 628 C CA . ARG A 1 95 ? -5.845 -13.006 4.891 1.00 95.50 95 ARG A CA 1
ATOM 629 C C . ARG A 1 95 ? -5.200 -13.843 5.992 1.00 95.50 95 ARG A C 1
ATOM 631 O O . ARG A 1 95 ? -5.826 -14.048 7.024 1.00 95.50 95 ARG A O 1
ATOM 638 N N . ALA A 1 96 ? -3.982 -14.332 5.771 1.00 95.38 96 ALA A N 1
ATOM 639 C CA . ALA A 1 96 ? -3.256 -15.118 6.763 1.00 95.38 96 ALA A CA 1
ATOM 640 C C . ALA A 1 96 ? -2.701 -14.257 7.913 1.00 95.38 96 ALA A C 1
ATOM 642 O O . ALA A 1 96 ? -2.624 -14.727 9.044 1.00 95.38 96 ALA A O 1
ATOM 643 N N . GLY A 1 97 ? -2.311 -13.008 7.632 1.00 91.31 97 GLY A N 1
ATOM 644 C CA . GLY A 1 97 ? -1.640 -12.128 8.593 1.00 91.31 97 GLY A CA 1
ATOM 645 C C . GLY A 1 97 ? -2.567 -11.392 9.565 1.00 91.31 97 GLY A C 1
ATOM 646 O O . GLY A 1 97 ? -2.105 -10.953 10.618 1.00 91.31 97 GLY A O 1
ATOM 647 N N . GLY A 1 98 ? -3.853 -11.234 9.226 1.00 91.88 98 GLY A N 1
ATOM 648 C CA . GLY A 1 98 ? -4.860 -10.613 10.100 1.00 91.88 98 GLY A CA 1
ATOM 649 C C . GLY A 1 98 ? -4.639 -9.123 10.401 1.00 91.88 98 GLY A C 1
ATOM 650 O O . GLY A 1 98 ? -5.245 -8.591 11.327 1.00 91.88 98 GLY A O 1
ATOM 651 N N . ALA A 1 99 ? -3.760 -8.450 9.655 1.00 96.44 99 ALA A N 1
ATOM 652 C CA . ALA A 1 99 ? -3.532 -7.012 9.770 1.00 96.44 99 ALA A CA 1
ATOM 653 C C . ALA A 1 99 ? -4.662 -6.226 9.086 1.00 96.44 99 ALA A C 1
ATOM 655 O O . ALA A 1 99 ? -5.164 -6.650 8.046 1.00 96.44 99 ALA A O 1
ATOM 656 N N . LEU A 1 100 ? -5.014 -5.045 9.609 1.00 97.06 100 LEU A N 1
ATOM 657 C CA . LEU A 1 100 ? -5.983 -4.151 8.952 1.00 97.06 100 LEU A CA 1
ATOM 658 C C . LEU A 1 100 ? -5.525 -3.681 7.565 1.00 97.06 100 LEU A C 1
ATOM 660 O O . LEU A 1 100 ? -6.357 -3.321 6.732 1.00 97.06 100 LEU A O 1
ATOM 664 N N . LEU A 1 101 ? -4.213 -3.660 7.328 1.00 97.62 101 LEU A N 1
ATOM 665 C CA . LEU A 1 101 ? -3.607 -3.251 6.070 1.00 97.62 101 LEU A CA 1
ATOM 666 C C . LEU A 1 101 ? -2.444 -4.185 5.714 1.00 97.62 101 LEU A C 1
ATOM 668 O O . LEU A 1 101 ? -1.575 -4.456 6.542 1.00 97.62 101 LEU A O 1
ATOM 672 N N . THR A 1 102 ? -2.373 -4.622 4.461 1.00 98.38 102 THR A N 1
ATOM 673 C CA . THR A 1 102 ? -1.140 -5.153 3.870 1.00 98.38 102 THR A CA 1
ATOM 674 C C . THR A 1 102 ? -0.663 -4.213 2.775 1.00 98.38 102 THR A C 1
ATOM 676 O O . THR A 1 102 ? -1.351 -4.002 1.779 1.00 98.38 102 THR A O 1
ATOM 679 N N . LEU A 1 103 ? 0.515 -3.639 2.995 1.00 96.75 103 LEU A N 1
ATOM 680 C CA . LEU A 1 103 ? 1.179 -2.639 2.177 1.00 96.75 103 LEU A CA 1
ATOM 681 C C . LEU A 1 103 ? 2.159 -3.311 1.212 1.00 96.75 103 LEU A C 1
ATOM 683 O O . LEU A 1 103 ? 3.089 -3.986 1.653 1.00 96.75 103 LEU A O 1
ATOM 687 N N . GLY A 1 104 ? 1.995 -3.085 -0.089 1.00 97.19 104 GLY A N 1
ATOM 688 C CA . GLY A 1 104 ? 3.020 -3.396 -1.078 1.00 97.19 104 GLY A CA 1
ATOM 689 C C . GLY A 1 104 ? 4.261 -2.535 -0.846 1.00 97.19 104 GLY A C 1
ATOM 690 O O . GLY A 1 104 ? 4.151 -1.313 -0.730 1.00 97.19 104 GLY A O 1
ATOM 691 N N . VAL A 1 105 ? 5.438 -3.157 -0.783 1.00 96.25 105 VAL A N 1
ATOM 692 C CA . VAL A 1 105 ? 6.718 -2.458 -0.626 1.00 96.25 105 VAL A CA 1
ATOM 693 C C . VAL A 1 105 ? 7.691 -2.840 -1.731 1.00 96.25 105 VAL A C 1
ATOM 695 O O . VAL A 1 105 ? 7.866 -4.021 -2.018 1.00 96.25 105 VAL A O 1
ATOM 698 N N . ALA A 1 106 ? 8.342 -1.855 -2.339 1.00 93.56 106 ALA A N 1
ATOM 699 C CA . ALA A 1 106 ? 9.325 -2.072 -3.399 1.00 93.56 106 ALA A CA 1
ATOM 700 C C . ALA A 1 106 ? 10.732 -1.694 -2.911 1.00 93.56 106 ALA A C 1
ATOM 702 O O . ALA A 1 106 ? 10.864 -0.720 -2.163 1.00 93.56 106 ALA A O 1
ATOM 703 N N . PRO A 1 107 ? 11.784 -2.436 -3.296 1.00 91.06 107 PRO A N 1
ATOM 704 C CA . PRO A 1 107 ? 13.150 -2.049 -2.982 1.00 91.06 107 PRO A CA 1
ATOM 705 C C . PRO A 1 107 ? 13.591 -0.908 -3.907 1.00 91.06 107 PRO A C 1
ATOM 707 O O . PRO A 1 107 ? 13.321 -0.943 -5.108 1.00 91.06 107 PRO A O 1
ATOM 710 N N . ILE A 1 108 ? 14.305 0.078 -3.370 1.00 82.81 108 ILE A N 1
ATOM 711 C CA . ILE A 1 108 ? 14.917 1.152 -4.156 1.00 82.81 108 ILE A CA 1
ATOM 712 C C . ILE A 1 108 ? 16.393 1.318 -3.794 1.00 82.81 108 ILE A C 1
ATOM 714 O O . ILE A 1 108 ? 16.777 1.213 -2.626 1.00 82.81 108 ILE A O 1
ATOM 718 N N . ALA A 1 109 ? 17.212 1.576 -4.816 1.00 71.62 109 ALA A N 1
ATOM 719 C CA . ALA A 1 109 ? 18.646 1.818 -4.677 1.00 71.62 109 ALA A CA 1
ATOM 720 C C . ALA A 1 109 ? 18.986 3.272 -4.300 1.00 71.62 109 ALA A C 1
ATOM 722 O O . ALA A 1 109 ? 20.090 3.528 -3.851 1.00 71.62 109 ALA A O 1
ATOM 723 N N . ASP A 1 110 ? 18.059 4.219 -4.457 1.00 69.00 110 ASP A N 1
ATOM 724 C CA . ASP A 1 110 ? 18.200 5.601 -3.983 1.00 69.00 110 ASP A CA 1
ATOM 725 C C . ASP A 1 110 ? 16.874 6.058 -3.364 1.00 69.00 110 ASP A C 1
ATOM 727 O O . ASP A 1 110 ? 15.907 6.383 -4.056 1.00 69.00 110 ASP A O 1
ATOM 731 N N . ALA A 1 111 ? 16.808 6.025 -2.033 1.00 60.62 111 ALA A N 1
ATOM 732 C CA . ALA A 1 111 ? 15.592 6.342 -1.296 1.00 60.62 111 ALA A CA 1
ATOM 733 C C . ALA A 1 111 ? 15.436 7.844 -1.010 1.00 60.62 111 ALA A C 1
ATOM 735 O O . ALA A 1 111 ? 14.420 8.231 -0.438 1.00 60.62 111 ALA A O 1
ATOM 736 N N . GLY A 1 112 ? 16.386 8.704 -1.407 1.00 61.69 112 GLY A N 1
ATOM 737 C CA . GLY A 1 112 ? 16.420 10.113 -0.987 1.00 61.69 112 GLY A CA 1
ATOM 738 C C . GLY A 1 112 ? 15.172 10.925 -1.361 1.00 61.69 112 GLY A C 1
ATOM 739 O O . GLY A 1 112 ? 14.869 11.944 -0.740 1.00 61.69 112 GLY A O 1
ATOM 740 N N . ARG A 1 113 ? 14.400 10.462 -2.352 1.00 64.75 113 ARG A N 1
ATOM 741 C CA . ARG A 1 113 ? 13.158 11.108 -2.805 1.00 64.75 113 ARG A CA 1
ATOM 742 C C . ARG A 1 113 ? 11.891 10.588 -2.123 1.00 64.75 113 ARG A C 1
ATOM 744 O O . ARG A 1 113 ? 10.869 11.271 -2.190 1.00 64.75 113 ARG A O 1
ATOM 751 N N . TYR A 1 114 ? 11.945 9.435 -1.459 1.00 71.50 114 TYR A N 1
ATOM 752 C CA . TYR A 1 114 ? 10.770 8.708 -0.977 1.00 71.50 114 TYR A CA 1
ATOM 753 C C . TYR A 1 114 ? 10.802 8.504 0.541 1.00 71.50 114 TYR A C 1
ATOM 755 O O . TYR A 1 114 ? 11.854 8.494 1.176 1.00 71.50 114 TYR A O 1
ATOM 763 N N . GLY A 1 115 ? 9.624 8.316 1.139 1.00 74.62 115 GLY A N 1
ATOM 764 C CA . GLY A 1 115 ? 9.536 7.780 2.495 1.00 74.62 115 GLY A CA 1
ATOM 765 C C . GLY A 1 115 ? 9.907 6.295 2.501 1.00 74.62 115 GLY A C 1
ATOM 766 O O . GLY A 1 115 ? 9.482 5.549 1.618 1.00 74.62 115 GLY A O 1
ATOM 767 N N . THR A 1 116 ? 10.687 5.863 3.491 1.00 86.62 116 THR A N 1
ATOM 768 C CA . THR A 1 116 ? 11.077 4.456 3.654 1.00 86.62 116 THR A CA 1
ATOM 769 C C . THR A 1 116 ? 10.173 3.731 4.644 1.00 86.62 116 THR A C 1
ATOM 771 O O . THR A 1 116 ? 9.637 4.324 5.582 1.00 86.62 116 THR A O 1
ATOM 774 N N . VAL A 1 117 ? 10.010 2.431 4.425 1.00 92.25 117 VAL A N 1
ATOM 775 C CA . VAL A 1 117 ? 9.220 1.514 5.241 1.00 92.25 117 VAL A CA 1
ATOM 776 C C . VAL A 1 117 ? 10.174 0.531 5.911 1.00 92.25 117 VAL A C 1
ATOM 778 O O . VAL A 1 117 ? 10.939 -0.161 5.241 1.00 92.25 117 VAL A O 1
ATOM 781 N N . GLU A 1 118 ? 10.126 0.453 7.235 1.00 93.12 118 GLU A N 1
ATOM 782 C CA . GLU A 1 118 ? 10.851 -0.545 8.024 1.00 93.12 118 GLU A CA 1
ATOM 783 C C . GLU A 1 118 ? 9.858 -1.604 8.518 1.00 93.12 118 GLU A C 1
ATOM 785 O O . GLU A 1 118 ? 8.731 -1.282 8.897 1.00 93.12 118 GLU A O 1
ATOM 790 N N . PHE A 1 119 ? 10.254 -2.876 8.498 1.00 96.06 119 PHE A N 1
ATOM 791 C CA . PHE A 1 119 ? 9.431 -3.984 8.978 1.00 96.06 119 PHE A CA 1
ATOM 792 C C . PHE A 1 119 ? 10.290 -5.081 9.612 1.00 96.06 119 PHE A C 1
ATOM 794 O O . PHE A 1 119 ? 11.473 -5.217 9.297 1.00 96.06 119 PHE A O 1
ATOM 801 N N . ASP A 1 120 ? 9.692 -5.853 10.515 1.00 95.44 120 ASP A N 1
ATOM 802 C CA . ASP A 1 120 ? 10.353 -6.948 11.225 1.00 95.44 120 ASP A CA 1
ATOM 803 C C . ASP A 1 120 ? 10.434 -8.250 10.399 1.00 95.44 120 ASP A C 1
ATOM 805 O O . ASP A 1 120 ? 9.984 -8.339 9.250 1.00 95.44 120 ASP A O 1
ATOM 809 N N . ALA A 1 121 ? 11.011 -9.297 10.995 1.00 94.81 121 ALA A N 1
ATOM 810 C CA . ALA A 1 121 ? 11.145 -10.611 10.365 1.00 94.81 121 ALA A CA 1
ATOM 811 C C . ALA A 1 121 ? 9.790 -11.280 10.050 1.00 94.81 121 ALA A C 1
ATOM 813 O O . ALA A 1 121 ? 9.710 -12.117 9.152 1.00 94.81 121 ALA A O 1
ATOM 814 N N . GLN A 1 122 ? 8.722 -10.893 10.751 1.00 94.25 122 GLN A N 1
ATOM 815 C CA . GLN A 1 122 ? 7.345 -11.346 10.543 1.00 94.25 122 GLN A CA 1
ATOM 816 C C . GLN A 1 122 ? 6.581 -10.448 9.558 1.00 94.25 122 GLN A C 1
ATOM 818 O O . GLN A 1 122 ? 5.371 -10.608 9.388 1.00 94.25 122 GLN A O 1
ATOM 823 N N . ARG A 1 123 ? 7.281 -9.528 8.879 1.00 96.31 123 ARG A N 1
ATOM 824 C CA . ARG A 1 123 ? 6.726 -8.556 7.933 1.00 96.31 123 ARG A CA 1
ATOM 825 C C . ARG A 1 123 ? 5.751 -7.569 8.566 1.00 96.31 123 ARG A C 1
ATOM 827 O O . ARG A 1 123 ? 4.960 -6.976 7.841 1.00 96.31 123 ARG A O 1
ATOM 834 N N . ARG A 1 124 ? 5.785 -7.334 9.876 1.00 97.38 124 ARG A N 1
ATOM 835 C CA . ARG A 1 124 ? 5.014 -6.242 10.484 1.00 97.38 124 ARG A CA 1
ATOM 836 C C . ARG A 1 124 ? 5.771 -4.946 10.298 1.00 97.38 124 ARG A C 1
ATOM 838 O O . ARG A 1 124 ? 6.957 -4.870 10.600 1.00 97.38 124 ARG A O 1
ATOM 845 N N . VAL A 1 125 ? 5.094 -3.934 9.770 1.00 96.88 125 VAL A N 1
ATOM 846 C CA . VAL A 1 125 ? 5.698 -2.615 9.576 1.00 96.88 125 VAL A CA 1
ATOM 847 C C . VAL A 1 125 ? 5.887 -1.957 10.933 1.00 96.88 125 VAL A C 1
ATOM 849 O O . VAL A 1 125 ? 4.934 -1.806 11.695 1.00 96.88 125 VAL A O 1
ATOM 852 N N . THR A 1 126 ? 7.125 -1.572 11.219 1.00 94.31 126 THR A N 1
ATOM 853 C CA . THR A 1 126 ? 7.553 -1.007 12.500 1.00 94.31 126 THR A CA 1
ATOM 854 C C . THR A 1 126 ? 7.724 0.505 12.431 1.00 94.31 126 THR A C 1
ATOM 856 O O . THR A 1 126 ? 7.532 1.185 13.438 1.00 94.31 126 THR A O 1
ATOM 859 N N . ALA A 1 127 ? 8.042 1.057 11.255 1.00 90.00 127 ALA A N 1
ATOM 860 C CA . ALA A 1 127 ? 8.160 2.497 11.066 1.00 90.00 127 ALA A CA 1
ATOM 861 C C . ALA A 1 127 ? 7.959 2.927 9.608 1.00 90.00 127 ALA A C 1
ATOM 863 O O . ALA A 1 127 ? 8.334 2.224 8.670 1.00 90.00 127 ALA A O 1
ATOM 864 N N . PHE A 1 128 ? 7.436 4.143 9.449 1.00 87.12 128 PHE A N 1
ATOM 865 C CA . PHE A 1 128 ? 7.532 4.934 8.226 1.00 87.12 128 PHE A CA 1
ATOM 866 C C . PHE A 1 128 ? 8.480 6.089 8.517 1.00 87.12 128 PHE A C 1
ATOM 868 O O . PHE A 1 128 ? 8.263 6.833 9.476 1.00 87.12 128 PHE A O 1
ATOM 875 N N . ARG A 1 129 ? 9.544 6.228 7.729 1.00 78.50 129 ARG A N 1
ATOM 876 C CA . ARG A 1 129 ? 10.483 7.343 7.858 1.00 78.50 129 ARG A CA 1
ATOM 877 C C . ARG A 1 129 ? 10.351 8.246 6.652 1.00 78.50 129 ARG A C 1
ATOM 879 O O . ARG A 1 129 ? 10.497 7.792 5.521 1.00 78.50 129 ARG A O 1
ATOM 886 N N . GLU A 1 130 ? 10.088 9.518 6.905 1.00 68.38 130 GLU A N 1
ATOM 887 C CA . GLU A 1 130 ? 10.118 10.542 5.867 1.00 68.38 130 GLU A CA 1
ATOM 888 C C . GLU A 1 130 ? 11.549 10.740 5.339 1.00 68.38 130 GLU A C 1
ATOM 890 O O . GLU A 1 130 ? 12.501 10.270 5.967 1.00 68.38 130 GLU A O 1
ATOM 895 N N . LYS A 1 131 ? 11.670 11.376 4.163 1.00 64.75 131 LYS A N 1
ATOM 896 C CA . LYS A 1 131 ? 12.886 11.532 3.343 1.00 64.75 131 LYS A CA 1
ATOM 897 C C . LYS A 1 131 ? 14.141 11.706 4.202 1.00 64.75 131 LYS A C 1
ATOM 899 O O . LYS A 1 131 ? 14.455 12.799 4.664 1.00 64.75 131 LYS A O 1
ATOM 904 N N . ALA A 1 132 ? 14.846 10.604 4.413 1.00 52.16 132 ALA A N 1
ATOM 905 C CA . ALA A 1 132 ? 16.140 10.585 5.067 1.00 52.16 132 ALA A CA 1
ATOM 906 C C . ALA A 1 132 ? 17.199 10.407 3.981 1.00 52.16 132 ALA A C 1
ATOM 908 O O . ALA A 1 132 ? 16.971 9.670 3.022 1.00 52.16 132 ALA A O 1
ATOM 909 N N . GLU A 1 133 ? 18.354 11.052 4.137 1.00 53.66 133 GLU A N 1
ATOM 910 C CA . GLU A 1 133 ? 19.535 10.796 3.310 1.00 53.66 133 GLU A CA 1
ATOM 911 C C . GLU A 1 133 ? 19.952 9.325 3.490 1.00 53.66 133 GLU A C 1
ATOM 913 O O . GLU A 1 133 ? 20.660 8.964 4.429 1.00 53.66 133 GLU A O 1
ATOM 918 N N . ARG A 1 134 ? 19.407 8.426 2.666 1.00 54.66 134 ARG A N 1
ATOM 919 C CA . ARG A 1 134 ? 19.602 6.974 2.762 1.00 54.66 134 ARG A CA 1
ATOM 920 C C . ARG A 1 134 ? 19.897 6.407 1.381 1.00 54.66 134 ARG A C 1
ATOM 922 O O . ARG A 1 134 ? 19.244 6.740 0.398 1.00 54.66 134 ARG A O 1
ATOM 929 N N . THR A 1 135 ? 20.855 5.490 1.359 1.00 61.47 135 THR A N 1
ATOM 930 C CA . THR A 1 135 ? 21.469 4.889 0.171 1.00 61.47 135 THR A CA 1
ATOM 931 C C . THR A 1 135 ? 20.761 3.636 -0.354 1.00 61.47 135 THR A C 1
ATOM 933 O O . THR A 1 135 ? 21.180 3.124 -1.377 1.00 61.47 135 THR A O 1
ATOM 936 N N . ALA A 1 136 ? 19.738 3.110 0.336 1.00 74.50 136 ALA A N 1
ATOM 937 C CA . ALA A 1 136 ? 18.841 2.041 -0.128 1.00 74.50 136 ALA A CA 1
ATOM 938 C C . ALA A 1 136 ? 17.711 1.814 0.894 1.00 74.50 136 ALA A C 1
ATOM 940 O O . ALA A 1 136 ? 17.877 2.095 2.085 1.00 74.50 136 ALA A O 1
ATOM 941 N N . GLY A 1 137 ? 16.574 1.264 0.464 1.00 86.81 137 GLY A N 1
ATOM 942 C CA . GLY A 1 137 ? 15.493 0.904 1.383 1.00 86.81 137 GLY A CA 1
ATOM 943 C C . GLY A 1 137 ? 14.265 0.313 0.704 1.00 86.81 137 GLY A C 1
ATOM 944 O O . GLY A 1 137 ? 14.247 0.090 -0.503 1.00 86.81 137 GLY A O 1
ATOM 945 N N . TRP A 1 138 ? 13.231 0.071 1.505 1.00 92.25 138 TRP A N 1
ATOM 946 C CA . TRP A 1 138 ? 11.901 -0.284 1.018 1.00 92.25 138 TRP A CA 1
ATOM 947 C C . TRP A 1 138 ? 11.031 0.961 0.993 1.00 92.25 138 TRP A C 1
ATOM 949 O O . TRP A 1 138 ? 11.035 1.722 1.956 1.00 92.25 138 TRP A O 1
ATOM 959 N N . ILE A 1 139 ? 10.276 1.158 -0.078 1.00 91.88 139 ILE A N 1
ATOM 960 C CA . ILE A 1 139 ? 9.341 2.274 -0.229 1.00 91.88 139 ILE A CA 1
ATOM 961 C C . ILE A 1 139 ? 7.917 1.751 -0.376 1.00 91.88 139 ILE A C 1
ATOM 963 O O . ILE A 1 139 ? 7.703 0.592 -0.730 1.00 91.88 139 ILE A O 1
ATOM 967 N N . ASN A 1 140 ? 6.939 2.615 -0.112 1.00 92.19 140 ASN A N 1
ATOM 968 C CA . ASN A 1 140 ? 5.540 2.341 -0.418 1.00 92.19 140 ASN A CA 1
ATOM 969 C C . ASN A 1 140 ? 5.370 2.139 -1.938 1.00 92.19 140 ASN A C 1
ATOM 971 O O . ASN A 1 140 ? 5.687 3.037 -2.711 1.00 92.19 140 ASN A O 1
ATOM 975 N N . ALA A 1 141 ? 4.860 0.977 -2.353 1.00 93.62 141 ALA A N 1
ATOM 976 C CA . ALA A 1 141 ? 4.643 0.637 -3.760 1.00 93.62 141 ALA A CA 1
ATOM 977 C C . ALA A 1 141 ? 3.300 1.144 -4.322 1.00 93.62 141 ALA A C 1
ATOM 979 O O . ALA A 1 141 ? 2.918 0.775 -5.429 1.00 93.62 141 ALA A O 1
ATOM 980 N N . GLY A 1 142 ? 2.540 1.925 -3.551 1.00 91.94 142 GLY A N 1
ATOM 981 C CA . GLY A 1 142 ? 1.256 2.468 -3.983 1.00 91.94 142 GLY A CA 1
ATOM 982 C C . GLY A 1 142 ? 0.165 1.411 -4.147 1.00 91.94 142 GLY A C 1
ATOM 983 O O . GLY A 1 142 ? -0.782 1.638 -4.887 1.00 91.94 142 GLY A O 1
ATOM 984 N N . VAL A 1 143 ? 0.287 0.248 -3.502 1.00 95.19 143 VAL A N 1
ATOM 985 C CA . VAL A 1 143 ? -0.691 -0.848 -3.575 1.00 95.19 143 VAL A CA 1
ATOM 986 C C . VAL A 1 143 ? -0.958 -1.377 -2.177 1.00 95.19 143 VAL A C 1
ATOM 988 O O . VAL A 1 143 ? -0.029 -1.683 -1.431 1.00 95.19 143 VAL A O 1
ATOM 991 N N . TYR A 1 144 ? -2.232 -1.535 -1.835 1.00 95.50 144 TYR A N 1
ATOM 992 C CA . TYR A 1 144 ? -2.663 -1.896 -0.495 1.00 95.50 144 TYR A CA 1
ATOM 993 C C . TYR A 1 144 ? -3.853 -2.855 -0.533 1.00 95.50 144 TYR A C 1
ATOM 995 O O . TYR A 1 144 ? -4.804 -2.641 -1.282 1.00 95.50 144 TYR A O 1
ATOM 1003 N N . LEU A 1 145 ? -3.851 -3.870 0.329 1.00 97.56 145 LEU A N 1
ATOM 1004 C CA . LEU A 1 145 ? -5.088 -4.522 0.758 1.00 97.56 145 LEU A CA 1
ATOM 1005 C C . LEU A 1 145 ? -5.498 -3.956 2.106 1.00 97.56 145 LEU A C 1
ATOM 1007 O O . LEU A 1 145 ? -4.721 -4.019 3.055 1.00 97.56 145 LEU A O 1
ATOM 1011 N N . ALA A 1 146 ? -6.696 -3.393 2.174 1.00 96.62 146 ALA A N 1
ATOM 1012 C CA . ALA A 1 146 ? -7.226 -2.740 3.358 1.00 96.62 146 ALA A CA 1
ATOM 1013 C C . ALA A 1 146 ? -8.552 -3.371 3.769 1.00 96.62 146 ALA A C 1
ATOM 1015 O O . ALA A 1 146 ? -9.474 -3.495 2.960 1.00 96.62 146 ALA A O 1
ATOM 1016 N N . GLU A 1 147 ? -8.677 -3.704 5.046 1.00 96.25 147 GLU A N 1
ATOM 1017 C CA . GLU A 1 147 ? -9.963 -4.048 5.633 1.00 96.25 147 GLU A CA 1
ATOM 1018 C C . GLU A 1 147 ? -10.807 -2.786 5.808 1.00 96.25 147 GLU A C 1
ATOM 1020 O O . GLU A 1 147 ? -10.312 -1.729 6.193 1.00 96.25 147 GLU A O 1
ATOM 1025 N N . ARG A 1 148 ? -12.116 -2.885 5.588 1.00 93.25 148 ARG A N 1
ATOM 1026 C CA . ARG A 1 148 ? -13.066 -1.775 5.736 1.00 93.25 148 ARG A CA 1
ATOM 1027 C C . ARG A 1 148 ? -13.014 -1.150 7.129 1.00 93.25 148 ARG A C 1
ATOM 1029 O O . ARG A 1 148 ? -13.235 0.049 7.257 1.00 93.25 148 ARG A O 1
ATOM 1036 N N . ALA A 1 149 ? -12.665 -1.925 8.156 1.00 93.69 149 ALA A N 1
ATOM 1037 C CA . ALA A 1 149 ? -12.447 -1.418 9.509 1.00 93.69 149 ALA A CA 1
ATOM 1038 C C . ALA A 1 149 ? -11.360 -0.324 9.580 1.00 93.69 149 ALA A C 1
ATOM 1040 O O . ALA A 1 149 ? -11.440 0.551 10.439 1.00 93.69 149 ALA A O 1
ATOM 1041 N N . LEU A 1 150 ? -10.392 -0.306 8.653 1.00 93.81 150 LEU A N 1
ATOM 1042 C CA . LEU A 1 150 ? -9.441 0.798 8.508 1.00 93.81 150 LEU A CA 1
ATOM 1043 C C . LEU A 1 150 ? -10.145 2.125 8.203 1.00 93.81 150 LEU A C 1
ATOM 1045 O O . LEU A 1 150 ? -9.774 3.157 8.755 1.00 93.81 150 LEU A O 1
ATOM 1049 N N . LEU A 1 151 ? -11.172 2.113 7.349 1.00 92.06 151 LEU A N 1
ATOM 1050 C CA . LEU A 1 151 ? -11.894 3.325 6.953 1.00 92.06 151 LEU A CA 1
ATOM 1051 C C . LEU A 1 151 ? -12.584 3.984 8.146 1.00 92.06 151 LEU A C 1
ATOM 1053 O O . LEU A 1 151 ? -12.708 5.202 8.189 1.00 92.06 151 LEU A O 1
ATOM 1057 N N . GLU A 1 152 ? -13.015 3.214 9.142 1.00 90.12 152 GLU A N 1
ATOM 1058 C CA . GLU A 1 152 ? -13.621 3.770 10.358 1.00 90.12 152 GLU A CA 1
ATOM 1059 C C . GLU A 1 152 ? -12.619 4.486 11.266 1.00 90.12 152 GLU A C 1
ATOM 1061 O O . GLU A 1 152 ? -13.012 5.272 12.123 1.00 90.12 152 GLU A O 1
ATOM 1066 N N . ARG A 1 153 ? -11.321 4.297 11.025 1.00 92.69 153 ARG A N 1
ATOM 1067 C CA . ARG A 1 153 ? -10.247 4.983 11.748 1.00 92.69 153 ARG A CA 1
ATOM 1068 C C . ARG A 1 153 ? -9.804 6.285 11.093 1.00 92.69 153 ARG A C 1
ATOM 1070 O O . ARG A 1 153 ? -9.030 7.027 11.691 1.00 92.69 153 ARG A O 1
ATOM 1077 N N . ILE A 1 154 ? -10.259 6.553 9.871 1.00 94.25 154 ILE A N 1
ATOM 1078 C CA . ILE A 1 154 ? -9.915 7.766 9.134 1.00 94.25 154 ILE A CA 1
ATOM 1079 C C . ILE A 1 154 ? -10.972 8.838 9.438 1.00 94.25 154 ILE A C 1
ATOM 1081 O O . ILE A 1 154 ? -12.157 8.613 9.161 1.00 94.25 154 ILE A O 1
ATOM 1085 N N . PRO A 1 155 ? -10.579 10.009 9.980 1.00 93.81 155 PRO A N 1
ATOM 1086 C CA . PRO A 1 155 ? -11.500 11.115 10.212 1.00 93.81 155 PRO A CA 1
ATOM 1087 C C . PRO A 1 155 ? -12.192 11.560 8.922 1.00 93.81 155 PRO A C 1
ATOM 1089 O O . PRO A 1 155 ? -11.556 11.717 7.882 1.00 93.81 155 PRO A O 1
ATOM 1092 N N . ALA A 1 156 ? -13.501 11.784 8.995 1.00 93.12 156 ALA A N 1
ATOM 1093 C CA . ALA A 1 156 ? -14.280 12.289 7.871 1.00 93.12 156 ALA A CA 1
ATOM 1094 C C . ALA A 1 156 ? -14.250 13.826 7.808 1.00 93.12 156 ALA A C 1
ATOM 1096 O O . ALA A 1 156 ? -14.066 14.499 8.821 1.00 93.12 156 ALA A O 1
ATOM 1097 N N . GLY A 1 157 ? -14.483 14.380 6.616 1.00 91.44 157 GLY A N 1
ATOM 1098 C CA . GLY A 1 157 ? -14.737 15.814 6.428 1.00 91.44 157 GLY A CA 1
ATOM 1099 C C . GLY A 1 157 ? -13.512 16.730 6.507 1.00 91.44 157 GLY A C 1
ATOM 1100 O O . GLY A 1 157 ? -13.681 17.946 6.503 1.00 91.44 157 GLY A O 1
ATOM 1101 N N . ARG A 1 158 ? -12.292 16.183 6.556 1.00 94.25 158 ARG A N 1
ATOM 1102 C CA . ARG A 1 158 ? -11.046 16.961 6.507 1.00 94.25 158 ARG A CA 1
ATOM 1103 C C . ARG A 1 158 ? -9.982 16.281 5.642 1.00 94.25 158 ARG A C 1
ATOM 1105 O O . ARG A 1 158 ? -10.080 15.072 5.429 1.00 94.25 158 ARG A O 1
ATOM 1112 N N . PRO A 1 159 ? -8.946 17.017 5.206 1.00 95.75 159 PRO A N 1
ATOM 1113 C CA . PRO A 1 159 ? -7.760 16.407 4.632 1.00 95.75 159 PRO A CA 1
ATOM 1114 C C . PRO A 1 159 ? -7.101 15.428 5.609 1.00 95.75 159 PRO A C 1
ATOM 1116 O O . PRO A 1 159 ? -6.910 15.768 6.780 1.00 95.75 159 PRO A O 1
ATOM 1119 N N . VAL A 1 160 ? -6.779 14.227 5.127 1.00 94.75 160 VAL A N 1
ATOM 1120 C CA . VAL A 1 160 ? -6.022 13.196 5.850 1.00 94.75 160 VAL A CA 1
ATOM 1121 C C . VAL A 1 160 ? -5.054 12.528 4.879 1.00 94.75 160 VAL A C 1
ATOM 1123 O O . VAL A 1 160 ? -5.475 12.053 3.821 1.00 94.75 160 VAL A O 1
ATOM 1126 N N . SER A 1 161 ? -3.776 12.430 5.243 1.00 92.25 161 SER A N 1
ATOM 1127 C CA . SER A 1 161 ? -2.816 11.576 4.529 1.00 92.25 161 SER A CA 1
ATOM 1128 C C . SER A 1 161 ? -2.697 10.219 5.219 1.00 92.25 161 SER A C 1
ATOM 1130 O O . SER A 1 161 ? -2.542 10.122 6.438 1.00 92.25 161 SER A O 1
ATOM 1132 N N . LEU A 1 162 ? -2.764 9.148 4.428 1.00 91.94 162 LEU A N 1
ATOM 1133 C CA . LEU A 1 162 ? -2.458 7.807 4.910 1.00 91.94 162 LEU A CA 1
ATOM 1134 C C . LEU A 1 162 ? -1.017 7.742 5.418 1.00 91.94 162 LEU A C 1
ATOM 1136 O O . LEU A 1 162 ? -0.772 7.224 6.495 1.00 91.94 162 LEU A O 1
ATOM 1140 N N . GLU A 1 163 ? -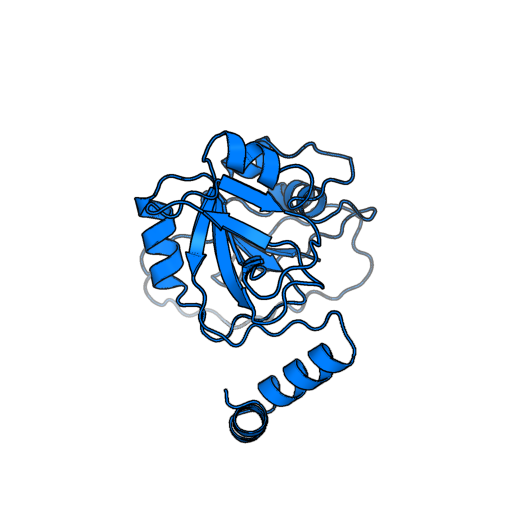0.080 8.310 4.675 1.00 88.94 163 GLU A N 1
ATOM 1141 C CA . GLU A 1 163 ? 1.356 8.185 4.885 1.00 88.94 163 GLU A CA 1
ATOM 1142 C C . GLU A 1 163 ? 1.845 8.939 6.126 1.00 88.94 163 GLU A C 1
ATOM 1144 O O . GLU A 1 163 ? 2.714 8.434 6.836 1.00 88.94 163 GLU A O 1
ATOM 1149 N N . THR A 1 164 ? 1.287 10.121 6.408 1.00 88.38 164 THR A N 1
ATOM 1150 C CA . THR A 1 164 ? 1.734 10.963 7.531 1.00 88.38 164 THR A CA 1
ATOM 1151 C C . THR A 1 164 ? 0.872 10.826 8.787 1.00 88.38 164 THR A C 1
ATOM 1153 O O . THR A 1 164 ? 1.367 11.089 9.882 1.00 88.38 164 THR A O 1
ATOM 1156 N N . GLU A 1 165 ? -0.381 10.366 8.674 1.00 91.81 165 GLU A N 1
ATOM 1157 C CA . GLU A 1 165 ? -1.292 10.236 9.823 1.00 91.81 165 GLU A CA 1
ATOM 1158 C C . GLU A 1 165 ? -1.691 8.780 10.108 1.00 91.81 165 GLU A C 1
ATOM 1160 O O . GLU A 1 165 ? -1.410 8.260 11.191 1.00 91.81 165 GLU A O 1
ATOM 1165 N N . ALA A 1 166 ? -2.337 8.095 9.157 1.00 92.06 166 ALA A N 1
ATOM 1166 C CA . ALA A 1 166 ? -2.945 6.788 9.428 1.00 92.06 166 ALA A CA 1
ATOM 1167 C C . ALA A 1 166 ? -1.906 5.664 9.579 1.00 92.06 166 ALA A C 1
ATOM 1169 O O . ALA A 1 166 ? -1.944 4.892 10.537 1.00 92.06 166 ALA A O 1
ATOM 1170 N N . PHE A 1 167 ? -0.961 5.572 8.648 1.00 93.00 167 PHE A N 1
ATOM 1171 C CA . PHE A 1 167 ? 0.048 4.523 8.594 1.00 93.00 167 PHE A CA 1
ATOM 1172 C C . PHE A 1 167 ? 0.988 4.545 9.802 1.00 93.00 167 PHE A C 1
ATOM 1174 O O . PHE A 1 167 ? 1.177 3.483 10.396 1.00 93.00 167 PHE A O 1
ATOM 1181 N N . PRO A 1 168 ? 1.512 5.699 10.263 1.00 91.94 168 PRO A N 1
ATOM 1182 C CA . PRO A 1 168 ? 2.306 5.736 11.486 1.00 91.94 168 PRO A CA 1
ATOM 1183 C C . PRO A 1 168 ? 1.529 5.274 12.725 1.00 91.94 168 PRO A C 1
ATOM 1185 O O . PRO A 1 168 ? 2.111 4.648 13.609 1.00 91.94 168 PRO A O 1
ATOM 1188 N N . ALA A 1 169 ? 0.231 5.578 12.833 1.00 93.12 169 ALA A N 1
ATOM 1189 C CA . ALA A 1 169 ? -0.592 5.109 13.951 1.00 93.12 169 ALA A CA 1
ATOM 1190 C C . ALA A 1 169 ? -0.791 3.585 13.898 1.00 93.12 169 ALA A C 1
ATOM 1192 O O . ALA A 1 169 ? -0.517 2.885 14.870 1.00 93.12 169 ALA A O 1
ATOM 1193 N N . LEU A 1 170 ? -1.169 3.059 12.732 1.00 94.75 170 LEU A N 1
ATOM 1194 C CA . LEU A 1 170 ? -1.366 1.625 12.524 1.00 94.75 170 LEU A CA 1
ATOM 1195 C C . LEU A 1 170 ? -0.074 0.827 12.717 1.00 94.75 170 LEU A C 1
ATOM 1197 O O . LEU A 1 170 ? -0.118 -0.243 13.310 1.00 94.75 170 LEU A O 1
ATOM 1201 N N . ALA A 1 171 ? 1.071 1.340 12.260 1.00 94.75 171 ALA A N 1
ATOM 1202 C CA . ALA A 1 171 ? 2.371 0.699 12.455 1.00 94.75 171 ALA A CA 1
ATOM 1203 C C . ALA A 1 171 ? 2.709 0.529 13.944 1.00 94.75 171 ALA A C 1
ATOM 1205 O O . ALA A 1 171 ? 3.130 -0.549 14.355 1.00 94.75 171 ALA A O 1
ATOM 1206 N N . ARG A 1 172 ? 2.443 1.545 14.782 1.00 94.50 172 ARG A N 1
ATOM 1207 C CA . ARG A 1 172 ? 2.652 1.459 16.245 1.00 94.50 172 ARG A CA 1
ATOM 1208 C C . ARG A 1 172 ? 1.783 0.391 16.909 1.00 94.50 172 ARG A C 1
ATOM 1210 O O . ARG A 1 172 ? 2.187 -0.198 17.902 1.00 94.50 172 ARG A O 1
ATOM 1217 N N . GLU A 1 173 ? 0.612 0.125 16.346 1.00 95.50 173 GLU A N 1
ATOM 1218 C CA . GLU A 1 173 ? -0.303 -0.930 16.796 1.00 95.50 173 GLU A CA 1
ATOM 1219 C C . GLU A 1 173 ? -0.026 -2.285 16.123 1.00 95.50 173 GLU A C 1
ATOM 1221 O O . GLU A 1 173 ? -0.771 -3.253 16.293 1.00 95.50 173 GLU A O 1
ATOM 1226 N N . GLY A 1 174 ? 1.012 -2.342 15.287 1.00 96.19 174 GLY A N 1
ATOM 1227 C CA . GLY A 1 174 ? 1.342 -3.474 14.441 1.00 96.19 174 GLY A CA 1
ATOM 1228 C C . GLY A 1 174 ? 0.330 -3.729 13.324 1.00 96.19 174 GLY A C 1
ATOM 1229 O O . GLY A 1 174 ? 0.473 -4.709 12.618 1.00 96.19 174 GLY A O 1
ATOM 1230 N N . GLN A 1 175 ? -0.696 -2.920 13.099 1.00 97.56 175 GLN A N 1
ATOM 1231 C CA . GLN A 1 175 ? -1.811 -3.212 12.182 1.00 97.56 175 GLN A CA 1
ATOM 1232 C C . GLN A 1 175 ? -1.478 -3.117 10.680 1.00 97.56 175 GLN A C 1
ATOM 1234 O O . GLN A 1 175 ? -2.385 -3.122 9.846 1.00 97.56 175 GLN A O 1
ATOM 1239 N N . ILE A 1 176 ? -0.192 -3.065 10.326 1.00 98.06 176 ILE A N 1
ATOM 1240 C CA . ILE A 1 176 ? 0.292 -3.076 8.946 1.00 98.06 176 ILE A CA 1
ATOM 1241 C C . ILE A 1 176 ? 1.256 -4.244 8.750 1.00 98.06 176 ILE A C 1
ATOM 1243 O O . ILE A 1 176 ? 2.236 -4.387 9.483 1.00 98.06 176 ILE A O 1
ATOM 1247 N N . ALA A 1 177 ? 1.002 -5.044 7.718 1.00 98.31 177 ALA A N 1
ATOM 1248 C CA . ALA A 1 177 ? 1.959 -6.003 7.181 1.00 98.31 177 ALA A CA 1
ATOM 1249 C C . ALA A 1 177 ? 2.585 -5.474 5.879 1.00 98.31 177 ALA A C 1
ATOM 1251 O O . ALA A 1 177 ? 1.905 -4.834 5.085 1.00 98.31 177 ALA A O 1
ATOM 1252 N N . ALA A 1 178 ? 3.860 -5.757 5.638 1.00 98.12 178 ALA A N 1
ATOM 1253 C CA . ALA A 1 178 ? 4.569 -5.454 4.401 1.00 98.12 178 ALA A CA 1
ATOM 1254 C C . ALA A 1 178 ? 4.568 -6.667 3.459 1.00 98.12 178 ALA A C 1
ATOM 1256 O O . ALA A 1 178 ? 4.832 -7.797 3.869 1.00 98.12 178 ALA A O 1
ATOM 1257 N N . PHE A 1 179 ? 4.327 -6.426 2.174 1.00 98.12 179 PHE A N 1
ATOM 1258 C CA . PHE A 1 179 ? 4.393 -7.425 1.115 1.00 98.12 179 PHE A CA 1
ATOM 1259 C C . PHE A 1 179 ? 5.376 -6.963 0.031 1.00 98.12 179 PHE A C 1
ATOM 1261 O O . PHE A 1 179 ? 5.094 -5.978 -0.652 1.00 98.12 179 PHE A O 1
ATOM 1268 N N . PRO A 1 180 ? 6.532 -7.629 -0.135 1.00 96.94 180 PRO A N 1
ATOM 1269 C CA . PRO A 1 180 ? 7.493 -7.271 -1.172 1.00 96.94 180 PRO A CA 1
ATOM 1270 C C . PRO A 1 180 ? 6.903 -7.379 -2.577 1.00 96.94 180 PRO A C 1
ATOM 1272 O O . PRO A 1 180 ? 6.302 -8.390 -2.935 1.00 96.94 180 PRO A O 1
ATOM 1275 N N . VAL A 1 181 ? 7.118 -6.341 -3.374 1.00 95.69 181 VAL A N 1
ATOM 1276 C CA . VAL A 1 181 ? 6.759 -6.267 -4.787 1.00 95.69 181 VAL A CA 1
ATOM 1277 C C . VAL A 1 181 ? 8.044 -6.250 -5.601 1.00 95.69 181 VAL A C 1
ATOM 1279 O O . VAL A 1 181 ? 8.974 -5.500 -5.298 1.00 95.69 181 VAL A O 1
ATOM 1282 N N . GLU A 1 182 ? 8.104 -7.096 -6.624 1.00 91.81 182 GLU A N 1
ATOM 1283 C CA . GLU A 1 182 ? 9.257 -7.149 -7.514 1.00 91.81 182 GLU A CA 1
ATOM 1284 C C . GLU A 1 182 ? 9.318 -5.899 -8.407 1.00 91.81 182 GLU A C 1
ATOM 1286 O O . GLU A 1 182 ? 8.288 -5.490 -8.951 1.00 91.81 182 GLU A O 1
ATOM 1291 N N . PRO A 1 183 ? 10.511 -5.308 -8.604 1.00 89.31 183 PRO A N 1
ATOM 1292 C CA . PRO A 1 183 ? 10.708 -4.246 -9.585 1.00 89.31 183 PRO A CA 1
ATOM 1293 C C . PRO A 1 183 ? 10.332 -4.687 -11.014 1.00 89.31 183 PRO A C 1
ATOM 1295 O O . PRO A 1 183 ? 10.418 -5.878 -11.324 1.00 89.31 183 PRO A O 1
ATOM 1298 N N . PRO A 1 184 ? 10.003 -3.749 -11.919 1.00 90.56 184 PRO A N 1
ATOM 1299 C CA . PRO A 1 184 ? 10.040 -2.303 -11.702 1.00 90.56 184 PRO A CA 1
ATOM 1300 C C . PRO A 1 184 ? 8.827 -1.794 -10.917 1.00 90.56 184 PRO A C 1
ATOM 1302 O O . PRO A 1 184 ? 7.750 -2.383 -10.968 1.00 90.56 184 PRO A O 1
ATOM 1305 N N . LEU A 1 185 ? 9.009 -0.673 -10.222 1.00 90.81 185 LEU A N 1
ATOM 1306 C CA . LEU A 1 185 ? 7.917 0.181 -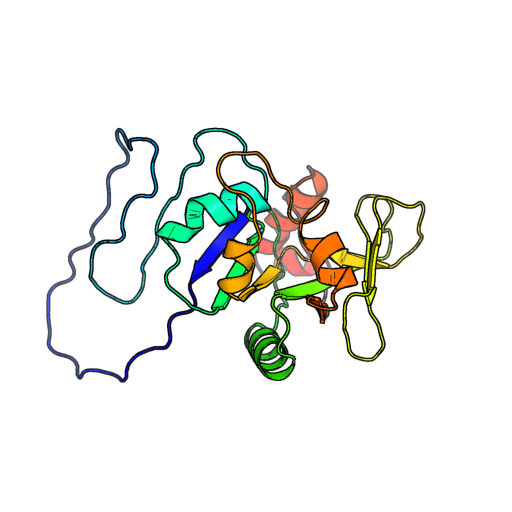9.767 1.00 90.81 185 LEU A CA 1
ATOM 1307 C C . LEU A 1 185 ? 7.961 1.444 -10.625 1.00 90.81 185 LEU A C 1
ATOM 1309 O O . LEU A 1 185 ? 8.963 2.153 -10.601 1.00 90.81 185 LEU A O 1
ATOM 1313 N N . LEU A 1 186 ? 6.911 1.693 -11.400 1.00 91.12 186 LEU A N 1
ATOM 1314 C CA . LEU A 1 186 ? 6.834 2.844 -12.296 1.00 91.12 186 LEU A CA 1
ATOM 1315 C C . LEU A 1 186 ? 5.968 3.918 -11.649 1.00 91.12 186 LEU A C 1
ATOM 1317 O O . LEU A 1 186 ? 4.883 3.618 -11.154 1.00 91.12 186 LEU A O 1
ATOM 1321 N N . ASP A 1 187 ? 6.432 5.160 -11.669 1.00 89.38 187 ASP A N 1
ATOM 1322 C CA . ASP A 1 187 ? 5.766 6.298 -11.038 1.00 89.38 187 ASP A CA 1
ATOM 1323 C C . ASP A 1 187 ? 5.745 7.481 -12.009 1.00 89.38 187 ASP A C 1
ATOM 1325 O O . ASP A 1 187 ? 6.790 7.911 -12.490 1.00 89.38 187 ASP A O 1
ATOM 1329 N N . MET A 1 188 ? 4.561 8.009 -12.323 1.00 90.88 188 MET A N 1
ATOM 1330 C CA . MET A 1 188 ? 4.416 9.113 -13.283 1.00 90.88 188 MET A CA 1
ATOM 1331 C C . MET A 1 188 ? 4.503 10.511 -12.644 1.00 90.88 188 MET A C 1
ATOM 1333 O O . MET A 1 188 ? 4.167 11.503 -13.289 1.00 90.88 188 MET A O 1
ATOM 1337 N N . GLY A 1 189 ? 4.945 10.615 -11.387 1.00 85.88 189 GLY A N 1
ATOM 1338 C CA . GLY A 1 189 ? 5.049 11.870 -10.641 1.00 85.88 189 GLY A CA 1
ATOM 1339 C C . GLY A 1 189 ? 6.182 12.795 -11.100 1.00 85.88 189 GLY A C 1
ATOM 1340 O O . GLY A 1 189 ? 6.238 13.952 -10.683 1.00 85.88 189 GLY A O 1
ATOM 1341 N N . THR A 1 190 ? 7.078 12.321 -11.970 1.00 87.81 190 THR A N 1
ATOM 1342 C CA . THR A 1 190 ? 8.164 13.113 -12.574 1.00 87.81 190 THR A CA 1
ATOM 1343 C C . THR A 1 190 ? 8.147 13.000 -14.101 1.00 87.81 190 THR A C 1
ATOM 1345 O O . THR A 1 190 ? 7.662 11.993 -14.621 1.00 87.81 190 THR A O 1
ATOM 1348 N N . PRO A 1 191 ? 8.685 13.984 -14.849 1.00 90.44 191 PRO A N 1
ATOM 1349 C CA . PRO A 1 191 ? 8.799 13.883 -16.304 1.00 90.44 191 PRO A CA 1
ATOM 1350 C C . PRO A 1 191 ? 9.561 12.637 -16.769 1.00 90.44 191 PRO A C 1
ATOM 1352 O O . PRO A 1 191 ? 9.190 12.030 -17.771 1.00 90.44 191 PRO A O 1
ATOM 1355 N N . GLU A 1 192 ? 10.609 12.243 -16.046 1.00 89.94 192 GLU A N 1
ATOM 1356 C CA . GLU A 1 192 ? 11.381 11.029 -16.314 1.00 89.94 192 GLU A CA 1
ATOM 1357 C C . GLU A 1 192 ? 10.533 9.778 -16.072 1.00 89.94 192 GLU A C 1
ATOM 1359 O O . GLU A 1 192 ? 10.391 8.958 -16.975 1.00 89.94 192 GLU A O 1
ATOM 1364 N N . GLY A 1 193 ? 9.889 9.678 -14.908 1.00 90.62 193 GLY A N 1
ATOM 1365 C CA . GLY A 1 193 ? 9.033 8.541 -14.574 1.00 90.62 193 GLY A CA 1
ATOM 1366 C C . GLY A 1 193 ? 7.810 8.401 -15.494 1.00 90.62 193 GLY A C 1
ATOM 1367 O O . GLY A 1 193 ? 7.434 7.291 -15.868 1.00 90.62 193 GLY A O 1
ATOM 1368 N N . LEU A 1 194 ? 7.240 9.515 -15.971 1.00 91.88 194 LEU A N 1
ATOM 1369 C CA . LEU A 1 194 ? 6.200 9.505 -17.005 1.00 91.88 194 LEU A CA 1
ATOM 1370 C C . LEU A 1 194 ? 6.712 8.910 -18.326 1.00 91.88 194 LEU A C 1
ATOM 1372 O O . LEU A 1 194 ? 6.001 8.128 -18.953 1.00 91.88 194 LEU A O 1
ATOM 1376 N N . ARG A 1 195 ? 7.935 9.254 -18.751 1.00 91.94 195 ARG A N 1
ATOM 1377 C CA . ARG A 1 195 ? 8.549 8.680 -19.963 1.00 91.94 195 ARG A CA 1
ATOM 1378 C C . ARG A 1 195 ? 8.819 7.188 -19.800 1.00 91.94 195 ARG A C 1
ATOM 1380 O O . ARG A 1 195 ? 8.561 6.428 -20.726 1.00 91.94 195 ARG A O 1
ATOM 1387 N N . GLU A 1 196 ? 9.316 6.767 -18.640 1.00 92.00 196 GLU A N 1
ATOM 1388 C CA . GLU A 1 196 ? 9.528 5.347 -18.337 1.00 92.00 196 GLU A CA 1
ATOM 1389 C C . GLU A 1 196 ? 8.207 4.569 -18.366 1.00 92.00 196 GLU A C 1
ATOM 1391 O O . GLU A 1 196 ? 8.121 3.518 -19.001 1.00 92.00 196 GLU A O 1
ATOM 1396 N N . MET A 1 197 ? 7.153 5.109 -17.746 1.00 93.56 197 MET A N 1
ATOM 1397 C CA . MET A 1 197 ? 5.809 4.533 -17.791 1.00 93.56 197 MET A CA 1
ATOM 1398 C C . MET A 1 197 ? 5.296 4.415 -19.234 1.00 93.56 197 MET A C 1
ATOM 1400 O O . MET A 1 197 ? 4.793 3.360 -19.616 1.00 93.56 197 MET A O 1
ATOM 1404 N N . ASP A 1 198 ? 5.449 5.463 -20.049 1.00 93.44 198 ASP A N 1
ATOM 1405 C CA . ASP A 1 198 ? 5.024 5.454 -21.453 1.00 93.44 198 ASP A CA 1
ATOM 1406 C C . ASP A 1 198 ? 5.754 4.368 -22.258 1.00 93.44 198 ASP A C 1
ATOM 1408 O O . ASP A 1 198 ? 5.112 3.522 -22.883 1.00 93.44 198 ASP A O 1
ATOM 1412 N N . LEU A 1 199 ? 7.087 4.299 -22.1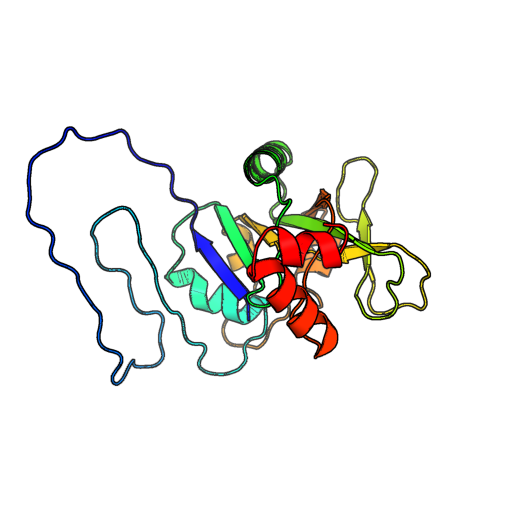55 1.00 93.19 199 LEU A N 1
ATOM 1413 C CA . LEU A 1 199 ? 7.884 3.244 -22.788 1.00 93.19 199 LEU A CA 1
ATOM 1414 C C . LEU A 1 199 ? 7.429 1.850 -22.342 1.00 93.19 199 LEU A C 1
ATOM 1416 O O . LEU A 1 199 ? 7.243 0.962 -23.172 1.00 93.19 199 LEU A O 1
ATOM 1420 N N . TYR A 1 200 ? 7.190 1.645 -21.046 1.00 92.94 200 TYR A N 1
ATOM 1421 C CA . TYR A 1 200 ? 6.722 0.355 -20.538 1.00 92.94 200 TYR A CA 1
ATOM 1422 C C . TYR A 1 200 ? 5.376 -0.071 -21.157 1.00 92.94 200 TYR A C 1
ATOM 1424 O O . TYR A 1 200 ? 5.161 -1.255 -21.469 1.00 92.94 200 TYR A O 1
ATOM 1432 N N . LEU A 1 201 ? 4.465 0.889 -21.343 1.00 92.50 201 LEU A N 1
ATOM 1433 C CA . LEU A 1 201 ? 3.123 0.673 -21.888 1.00 92.50 201 LEU A CA 1
ATOM 1434 C C . LEU A 1 201 ? 3.110 0.453 -23.409 1.00 92.50 201 LEU A C 1
ATOM 1436 O O . LEU A 1 201 ? 2.186 -0.189 -23.908 1.00 92.50 201 LEU A O 1
ATOM 1440 N N . GLN A 1 202 ? 4.149 0.877 -24.135 1.00 92.19 202 GLN A N 1
ATOM 1441 C CA . GLN A 1 202 ? 4.310 0.621 -25.576 1.00 92.19 202 GLN A CA 1
ATOM 1442 C C . GLN A 1 202 ? 4.562 -0.862 -25.923 1.00 92.19 202 GLN A C 1
ATOM 1444 O O . GLN A 1 202 ? 4.510 -1.245 -27.092 1.00 92.19 202 GLN A O 1
ATOM 1449 N N . GLY A 1 203 ? 4.793 -1.726 -24.927 1.00 90.62 203 GLY A N 1
ATOM 1450 C CA . GLY A 1 203 ? 4.866 -3.178 -25.104 1.00 90.62 203 GLY A CA 1
ATOM 1451 C C . GLY A 1 203 ? 6.286 -3.750 -24.998 1.00 90.62 203 GLY A C 1
ATOM 1452 O O . GLY A 1 203 ? 7.157 -3.129 -24.392 1.00 90.62 203 GLY A O 1
ATOM 1453 N N . PRO A 1 204 ? 6.540 -4.963 -25.529 1.00 89.69 204 PRO A N 1
ATOM 1454 C CA . PRO A 1 204 ? 7.775 -5.713 -25.266 1.00 89.69 204 PRO A CA 1
ATOM 1455 C C . PRO A 1 204 ? 9.074 -4.965 -25.594 1.00 89.69 204 PRO A C 1
ATOM 1457 O O . PRO A 1 204 ? 10.046 -5.078 -24.853 1.00 89.69 204 PRO A O 1
ATOM 1460 N N . GLU A 1 205 ? 9.089 -4.186 -26.675 1.00 85.56 205 GLU A N 1
ATOM 1461 C CA . GLU A 1 205 ? 10.281 -3.434 -27.082 1.00 85.56 205 GLU A CA 1
ATOM 1462 C C . GLU A 1 205 ? 10.576 -2.267 -26.133 1.00 85.56 205 GLU A C 1
ATOM 1464 O O . GLU A 1 205 ? 11.721 -2.079 -25.732 1.00 85.56 205 GLU A O 1
ATOM 1469 N N . GLY A 1 206 ? 9.551 -1.548 -25.670 1.00 82.56 206 GLY A N 1
ATOM 1470 C CA . GLY A 1 206 ? 9.735 -0.503 -24.665 1.00 82.56 206 GLY A CA 1
ATOM 1471 C C . GLY A 1 206 ? 10.169 -1.056 -23.303 1.00 82.56 206 GLY A C 1
ATOM 1472 O O . GLY A 1 206 ? 11.004 -0.462 -22.627 1.00 82.56 206 GLY A O 1
ATOM 1473 N N . ARG A 1 207 ? 9.706 -2.258 -22.935 1.00 87.94 207 ARG A N 1
ATOM 1474 C CA . ARG A 1 207 ? 10.144 -2.956 -21.709 1.00 87.94 207 ARG A CA 1
ATOM 1475 C C . ARG A 1 207 ? 11.615 -3.370 -21.760 1.00 87.94 207 ARG A C 1
ATOM 1477 O O . ARG A 1 207 ? 12.333 -3.149 -20.788 1.00 87.94 207 ARG A O 1
ATOM 1484 N N . LYS A 1 208 ? 12.097 -3.863 -22.911 1.00 83.50 208 LYS A N 1
ATOM 1485 C CA . LYS A 1 208 ? 13.529 -4.149 -23.128 1.00 83.50 208 LYS A CA 1
ATOM 1486 C C . LYS A 1 208 ? 14.409 -2.926 -22.883 1.00 83.50 208 LYS A C 1
ATOM 1488 O O . LYS A 1 208 ? 15.465 -3.071 -22.275 1.00 83.50 208 LYS A O 1
ATOM 1493 N N . LEU A 1 209 ? 13.987 -1.741 -23.334 1.00 76.81 209 LEU A N 1
ATOM 1494 C CA . LEU A 1 209 ? 14.743 -0.495 -23.136 1.00 76.81 209 LEU A CA 1
ATOM 1495 C C . LEU A 1 209 ? 14.906 -0.131 -21.653 1.00 76.81 209 LEU A C 1
ATOM 1497 O O . LEU A 1 209 ? 15.877 0.525 -21.291 1.00 76.81 209 LEU A O 1
ATOM 1501 N N . LEU A 1 210 ? 13.987 -0.592 -20.802 1.00 77.69 210 LEU A N 1
ATOM 1502 C CA . LEU A 1 210 ? 14.006 -0.392 -19.352 1.00 77.69 210 LEU A CA 1
ATOM 1503 C C . LEU A 1 210 ? 14.674 -1.551 -18.590 1.00 77.69 210 LEU A C 1
ATOM 1505 O O . LEU A 1 210 ? 14.732 -1.521 -17.363 1.00 77.69 210 LEU A O 1
ATOM 1509 N N . GLY A 1 211 ? 15.146 -2.593 -19.286 1.00 74.56 211 GLY A N 1
ATOM 1510 C CA . GLY A 1 211 ? 15.657 -3.815 -18.653 1.00 74.56 211 GLY A CA 1
ATOM 1511 C C . GLY A 1 211 ? 14.590 -4.609 -17.885 1.00 74.56 211 GLY A C 1
ATOM 1512 O O . GLY A 1 211 ? 14.926 -5.322 -16.936 1.00 74.56 211 GLY A O 1
ATOM 1513 N N . ALA A 1 212 ? 13.314 -4.458 -18.263 1.00 61.72 212 ALA A N 1
ATOM 1514 C CA . ALA A 1 212 ? 12.139 -4.977 -17.557 1.00 61.72 212 ALA A CA 1
ATOM 1515 C C . ALA A 1 212 ? 11.435 -6.142 -18.269 1.00 61.72 212 ALA A C 1
ATOM 1517 O O . ALA A 1 212 ? 11.543 -6.273 -19.507 1.00 61.72 212 ALA A O 1
#

pLDDT: mean 79.09, std 22.24, range [25.44, 98.38]

Sequence (212 aa):
MAVALALARRRGAVAPGGGTSGRATARLAGAKPGPAAVADGDADRSALSVEPSPLGTGGGLKFAAACLPAATLLVVNGDTLAPRLAFAALLAAHRAGGALLTLGVAPIADAGRYGTVEFDAQRRVTAFREKAERTAGWINAGVYLAERALLERIPAGRPVSLETEAFPALAREGQIAAFPVEPPLLDMGTPEGLREMDLYLQGPEGRKLLGA

Foldseek 3Di:
DKDKDADDDDDDDDDDDDDDDDDDDDDDDDDDQAFDEFDDDDDDTDTDHDDPDQQAPLQSCLRNLVRHPHQKMKMFDPFKDQPQDPVVVQVVLCVVVVFQKEFEKEKDQFCQQAWAWDADPSQQTQDTGGRDRDRIGIGGLRIMIGGSVLSVVRDYDHRDYCRPPVVRVSSNVSRYGYDYGYDDMQGCPDPVSVVLVVLVVVDDVSCVVVVD

Radius of gyration: 18.86 Å; chains: 1; bounding box: 52×40×44 Å

Secondary structure (DSSP, 8-state):
-EEEEE-PPPPPPPP-------------S-PPSS-PPPPS-SS--------SS--HHHHHHHHHGGG---SEEEEEESSEE-TT--HHHHHHHHHHH--SEEEEEEEES--TTS-EEEE-TT-BEEEEE-S---SSEEEEEEEEEEEHHHHTTSPSSS---IIIIIHHHHHHTT-EEEEE-PSP-EETTSHHHHHHHHHHHT-HHHHHHTT-